Protein AF-A0A919PYF9-F1 (afdb_monomer)

Radius of gyration: 17.56 Å; Cα contacts (8 Å, |Δi|>4): 492; chains: 1; bounding box: 49×54×44 Å

Organism: NCBI:txid685454

Sequence (208 aa):
MGALATWPANAPPTVLNYIEQPGRGAIVIYQAQSSLIYCIVGPAVKEGPEPQEFITDDGSLGIALGVRDGSQWLPGPILLEIARSTDRNGGYIDAAGRVSERVARVVLDDGAGHQSTARLAGGTFVVFSDGRTNPGAGVLISYDSSGAEIDRRPANDQPEGHCYTDPAGKLVNPTSNYRFELAYRSNQGRCDPAEPWSRRNSTAPTPQ

Solvent-accessible surface area (backbone atoms only — not comparable to full-atom values): 11847 Å² total; per-residue (Å²): 134,80,79,74,88,72,70,56,93,89,55,68,66,42,83,48,41,72,52,73,44,94,98,53,36,37,40,41,31,31,38,41,92,65,30,35,39,39,39,40,39,24,67,26,36,78,76,80,97,65,95,86,59,56,64,36,91,83,71,45,79,17,60,51,78,46,80,40,78,57,61,56,58,26,62,39,61,49,38,86,75,48,58,46,59,54,36,85,76,31,22,39,42,39,38,32,32,41,29,21,72,66,50,64,45,42,33,39,34,21,72,76,84,44,74,23,72,37,53,73,34,48,29,26,38,39,36,61,47,86,44,65,16,48,59,91,42,29,28,37,38,32,18,30,83,89,65,47,80,75,50,73,42,54,50,86,53,77,74,79,74,68,42,20,20,41,98,88,69,47,76,44,72,96,63,101,46,74,63,50,59,48,28,34,61,72,47,75,68,70,49,47,73,35,29,58,50,44,62,49,86,62,77,70,82,75,86,127

Structure (mmCIF, N/CA/C/O backbone):
data_AF-A0A919PYF9-F1
#
_entry.id   AF-A0A919PYF9-F1
#
loop_
_atom_site.group_PDB
_atom_site.id
_atom_site.type_symbol
_atom_site.label_atom_id
_atom_site.label_alt_id
_atom_site.label_comp_id
_atom_site.label_asym_id
_atom_site.label_entity_id
_atom_site.label_seq_id
_atom_site.pdbx_PDB_ins_code
_atom_site.Cartn_x
_atom_site.Cartn_y
_atom_site.Cartn_z
_atom_site.occupancy
_atom_site.B_iso_or_equiv
_atom_site.auth_seq_id
_atom_site.auth_comp_id
_atom_site.auth_asym_id
_atom_site.auth_atom_id
_atom_site.pdbx_PDB_model_num
ATOM 1 N N . MET A 1 1 ? 33.083 0.219 18.326 1.00 36.38 1 MET A N 1
ATOM 2 C CA . MET A 1 1 ? 32.099 -0.797 17.902 1.00 36.38 1 MET A CA 1
ATOM 3 C C . MET A 1 1 ? 30.877 -0.628 18.785 1.00 36.38 1 MET A C 1
ATOM 5 O O . MET A 1 1 ? 30.939 -0.991 19.951 1.00 36.38 1 MET A O 1
ATOM 9 N N . GLY A 1 2 ? 29.840 0.055 18.293 1.00 36.00 2 GLY A N 1
ATOM 10 C CA . GLY A 1 2 ? 28.586 0.193 19.037 1.00 36.00 2 GLY A CA 1
ATOM 11 C C . GLY A 1 2 ? 27.892 -1.163 19.102 1.00 36.00 2 GLY A C 1
ATOM 12 O O . GLY A 1 2 ? 27.888 -1.882 18.105 1.00 36.00 2 GLY A O 1
ATOM 13 N N . ALA A 1 3 ? 27.375 -1.535 20.272 1.00 38.84 3 ALA A N 1
ATOM 14 C CA . ALA A 1 3 ? 26.594 -2.754 20.424 1.00 38.84 3 ALA A CA 1
ATOM 15 C C . ALA A 1 3 ? 25.441 -2.739 19.410 1.00 38.84 3 ALA A C 1
ATOM 17 O O . ALA A 1 3 ? 24.686 -1.767 19.349 1.00 38.84 3 ALA A O 1
ATOM 18 N N . LEU A 1 4 ? 25.329 -3.800 18.605 1.00 45.12 4 LEU A N 1
ATOM 19 C CA . LEU A 1 4 ? 24.141 -4.042 17.792 1.00 45.12 4 LEU A CA 1
ATOM 20 C C . LEU A 1 4 ? 22.939 -4.001 18.737 1.00 45.12 4 LEU A C 1
ATOM 22 O O . LEU A 1 4 ? 22.962 -4.658 19.780 1.00 45.12 4 LEU A O 1
ATOM 26 N N . ALA A 1 5 ? 21.927 -3.199 18.403 1.00 51.88 5 ALA A N 1
ATOM 27 C CA . ALA A 1 5 ? 20.689 -3.163 19.164 1.00 51.88 5 ALA A CA 1
ATOM 28 C C . ALA A 1 5 ? 20.157 -4.598 19.270 1.00 51.88 5 ALA A C 1
ATOM 30 O O . ALA A 1 5 ? 19.823 -5.228 18.266 1.00 51.88 5 ALA A O 1
ATOM 31 N N . THR A 1 6 ? 20.166 -5.147 20.481 1.00 59.72 6 THR A N 1
ATOM 32 C CA . THR A 1 6 ? 19.660 -6.489 20.744 1.00 59.72 6 THR A CA 1
ATOM 33 C C . THR A 1 6 ? 18.183 -6.363 21.066 1.00 59.72 6 THR A C 1
ATOM 35 O O . THR A 1 6 ? 17.786 -5.597 21.945 1.00 59.72 6 THR A O 1
ATOM 38 N N . TRP A 1 7 ? 17.353 -7.084 20.316 1.00 63.06 7 TRP A N 1
ATOM 39 C CA . TRP A 1 7 ? 15.937 -7.198 20.637 1.00 63.06 7 TRP A CA 1
ATOM 40 C C . TRP A 1 7 ? 15.778 -7.781 22.046 1.00 63.06 7 TRP A C 1
ATOM 42 O O . TRP A 1 7 ? 16.573 -8.646 22.433 1.00 63.06 7 TRP A O 1
ATOM 52 N N . PRO A 1 8 ? 14.759 -7.360 22.817 1.00 65.62 8 PRO A N 1
ATOM 53 C CA . PRO A 1 8 ? 14.444 -8.017 24.076 1.00 65.62 8 PRO A CA 1
ATOM 54 C C . PRO A 1 8 ? 14.255 -9.516 23.820 1.00 65.62 8 PRO A C 1
ATOM 56 O O . PRO A 1 8 ? 13.478 -9.899 22.944 1.00 65.62 8 PRO A O 1
ATOM 59 N N . ALA A 1 9 ? 14.955 -10.367 24.573 1.00 67.19 9 ALA A N 1
ATOM 60 C CA . ALA A 1 9 ? 14.953 -11.820 24.362 1.00 67.19 9 ALA A CA 1
ATOM 61 C C . ALA A 1 9 ? 13.544 -12.452 24.415 1.00 67.19 9 ALA A C 1
ATOM 63 O O . ALA A 1 9 ? 13.323 -13.541 23.897 1.00 67.19 9 ALA A O 1
ATOM 64 N N . ASN A 1 10 ? 12.586 -11.758 25.030 1.00 71.31 10 ASN A N 1
ATOM 65 C CA . ASN A 1 10 ? 11.193 -12.159 25.197 1.00 71.31 10 ASN A CA 1
ATOM 66 C C . ASN A 1 10 ? 10.214 -11.506 24.201 1.00 71.31 10 ASN A C 1
ATOM 68 O O . ASN A 1 10 ? 9.012 -11.735 24.313 1.00 71.31 10 ASN A O 1
ATOM 72 N N . ALA A 1 11 ? 10.686 -10.694 23.253 1.00 73.00 11 ALA A N 1
ATOM 73 C CA . ALA A 1 11 ? 9.835 -10.038 22.259 1.00 73.00 11 ALA A CA 1
ATOM 74 C C . ALA A 1 11 ? 10.529 -9.949 20.884 1.00 73.00 11 ALA A C 1
ATOM 76 O O . ALA A 1 11 ? 10.766 -8.840 20.393 1.00 73.00 11 ALA A O 1
ATOM 77 N N . PRO A 1 12 ? 10.885 -11.092 20.262 1.00 81.00 12 PRO A N 1
ATOM 78 C CA . PRO A 1 12 ? 11.470 -11.079 18.929 1.00 81.00 12 PRO A CA 1
ATOM 79 C C . PRO A 1 12 ? 10.462 -10.537 17.902 1.00 81.00 12 PRO A C 1
ATOM 81 O O . PRO A 1 12 ? 9.255 -10.763 18.045 1.00 81.00 12 PRO A O 1
ATOM 84 N N . PRO A 1 13 ? 10.936 -9.843 16.854 1.00 86.12 13 PRO A N 1
ATOM 85 C CA . PRO A 1 13 ? 10.071 -9.413 15.770 1.00 86.12 13 PRO A CA 1
ATOM 86 C C . PRO A 1 13 ? 9.449 -10.614 15.045 1.00 86.12 13 PRO A C 1
ATOM 88 O O . PRO A 1 13 ? 10.109 -11.631 14.828 1.00 86.12 13 PRO A O 1
ATOM 91 N N . THR A 1 14 ? 8.193 -10.485 14.624 1.00 90.19 14 THR A N 1
ATOM 92 C CA . THR A 1 14 ? 7.491 -11.489 13.814 1.00 90.19 14 THR A CA 1
ATOM 93 C C . THR A 1 14 ? 7.346 -11.007 12.376 1.00 90.19 14 THR A C 1
ATOM 95 O O . THR A 1 14 ? 7.109 -9.826 12.135 1.00 90.19 14 THR A O 1
ATOM 98 N N . VAL A 1 15 ? 7.485 -11.904 11.397 1.00 93.00 15 VAL A N 1
ATOM 99 C CA . VAL A 1 15 ? 7.207 -11.566 9.992 1.00 93.00 15 VAL A CA 1
ATOM 100 C C . VAL A 1 15 ? 5.698 -11.442 9.808 1.00 93.00 15 VAL A C 1
ATOM 102 O O . VAL A 1 15 ? 4.959 -12.391 10.063 1.00 93.00 15 VAL A O 1
ATOM 105 N N . LEU A 1 16 ? 5.248 -10.273 9.361 1.00 92.50 16 LEU A N 1
ATOM 106 C CA . LEU A 1 16 ? 3.841 -9.970 9.114 1.00 92.50 16 LEU A CA 1
ATOM 107 C C . LEU A 1 16 ? 3.474 -10.158 7.637 1.00 92.50 16 LEU A C 1
ATOM 109 O O . LEU A 1 16 ? 2.394 -10.656 7.320 1.00 92.50 16 LEU A O 1
ATOM 113 N N . ASN A 1 17 ? 4.379 -9.777 6.733 1.00 96.25 17 ASN A N 1
ATOM 114 C CA . ASN A 1 17 ? 4.221 -9.953 5.293 1.00 96.25 17 ASN A CA 1
ATOM 115 C C . ASN A 1 17 ? 5.588 -10.031 4.609 1.00 96.25 17 ASN A C 1
ATOM 117 O O . ASN A 1 17 ? 6.573 -9.488 5.110 1.00 96.25 17 ASN A O 1
ATOM 121 N N . TYR A 1 18 ? 5.639 -10.728 3.481 1.00 95.50 18 TYR A N 1
ATOM 122 C CA . TYR A 1 18 ? 6.863 -10.962 2.734 1.00 95.50 18 TYR A CA 1
ATOM 123 C C . TYR A 1 18 ? 6.558 -11.329 1.285 1.00 95.50 18 TYR A C 1
ATOM 125 O O . TYR A 1 18 ? 5.655 -12.130 1.024 1.00 95.50 18 TYR A O 1
ATOM 133 N N . ILE A 1 19 ? 7.343 -10.769 0.369 1.00 95.19 19 ILE A N 1
ATOM 134 C CA . ILE A 1 19 ? 7.474 -11.239 -1.009 1.00 95.19 19 ILE A CA 1
ATOM 135 C C . ILE A 1 19 ? 8.945 -11.242 -1.403 1.00 95.19 19 ILE A C 1
ATOM 137 O O . ILE A 1 19 ? 9.714 -10.383 -0.979 1.00 95.19 19 ILE A O 1
ATOM 141 N N . GLU A 1 20 ? 9.312 -12.178 -2.264 1.00 93.81 20 GLU A N 1
ATOM 142 C CA . GLU A 1 20 ? 10.596 -12.206 -2.948 1.00 93.81 20 GLU A CA 1
ATOM 143 C C . GLU A 1 20 ? 10.346 -12.390 -4.437 1.00 93.81 20 GLU A C 1
ATOM 145 O O . GLU A 1 20 ? 9.452 -13.135 -4.844 1.00 93.81 20 GLU A O 1
ATOM 150 N N . GLN A 1 21 ? 11.138 -11.696 -5.244 1.00 87.88 21 GLN A N 1
ATOM 151 C CA . GLN A 1 21 ? 11.126 -11.825 -6.685 1.00 87.88 21 GLN A CA 1
ATOM 152 C C . GLN A 1 21 ? 12.557 -12.098 -7.172 1.00 87.88 21 GLN A C 1
ATOM 154 O O . GLN A 1 21 ? 13.455 -11.275 -6.947 1.00 87.88 21 GLN A O 1
ATOM 159 N N . PRO A 1 22 ? 12.795 -13.240 -7.847 1.00 84.44 22 PRO A N 1
ATOM 160 C CA . PRO A 1 22 ? 14.117 -13.601 -8.345 1.00 84.44 22 PRO A CA 1
ATOM 161 C C . PRO A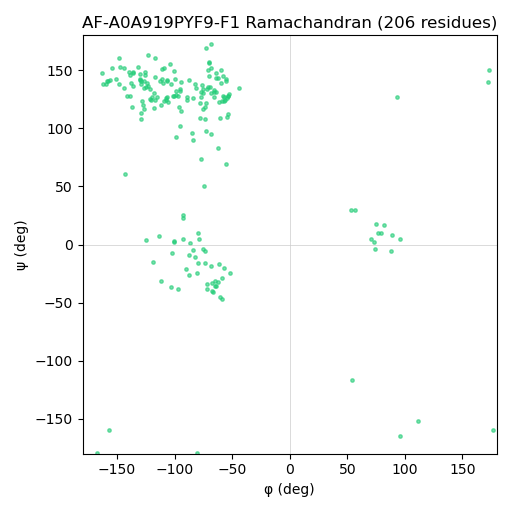 1 22 ? 14.745 -12.485 -9.187 1.00 84.44 22 PRO A C 1
ATOM 163 O O . PRO A 1 22 ? 14.114 -11.942 -10.092 1.00 84.44 22 PRO A O 1
ATOM 166 N N . GLY A 1 23 ? 15.987 -12.117 -8.866 1.00 80.00 23 GLY A N 1
ATOM 167 C CA . GLY A 1 23 ? 16.722 -11.045 -9.552 1.00 80.00 23 GLY A CA 1
ATOM 168 C C . GLY A 1 23 ? 16.266 -9.614 -9.228 1.00 80.00 23 GLY A C 1
ATOM 169 O O . GLY A 1 23 ? 16.894 -8.667 -9.693 1.00 80.00 23 GLY A O 1
ATOM 170 N N . ARG A 1 24 ? 15.211 -9.440 -8.421 1.00 80.50 24 ARG A N 1
ATOM 171 C CA . ARG A 1 24 ? 14.684 -8.138 -7.971 1.00 80.50 24 ARG A CA 1
ATOM 172 C C . ARG A 1 24 ? 14.885 -7.903 -6.479 1.00 80.50 24 ARG A C 1
ATOM 174 O O . ARG A 1 24 ? 15.119 -6.767 -6.082 1.00 80.50 24 ARG A O 1
ATOM 181 N N . GLY A 1 25 ? 14.872 -8.971 -5.686 1.00 87.62 25 GLY A N 1
ATOM 182 C CA . GLY A 1 25 ? 15.108 -8.933 -4.248 1.00 87.62 25 GLY A CA 1
ATOM 183 C C . GLY A 1 25 ? 13.852 -9.257 -3.445 1.00 87.62 25 GLY A C 1
ATOM 184 O O . GLY A 1 25 ? 12.999 -10.010 -3.909 1.00 87.62 25 GLY A O 1
ATOM 185 N N . ALA A 1 26 ? 13.744 -8.727 -2.230 1.00 92.06 26 ALA A N 1
ATOM 186 C CA . ALA A 1 26 ? 12.685 -9.069 -1.292 1.00 92.06 26 ALA A CA 1
ATOM 187 C C . ALA A 1 26 ? 12.157 -7.856 -0.526 1.00 92.06 26 ALA A C 1
ATOM 189 O O . ALA A 1 26 ? 12.900 -6.936 -0.189 1.00 92.06 26 ALA A O 1
ATOM 190 N N . ILE A 1 27 ? 10.871 -7.903 -0.191 1.00 93.50 27 ILE A N 1
ATOM 191 C CA . ILE A 1 27 ? 10.225 -6.982 0.739 1.00 93.50 27 ILE A CA 1
ATOM 192 C C . ILE A 1 27 ? 9.774 -7.792 1.945 1.00 93.50 27 ILE A C 1
ATOM 194 O O . ILE A 1 27 ? 9.051 -8.773 1.785 1.00 93.50 27 ILE A O 1
ATOM 198 N N . VAL A 1 28 ? 10.164 -7.376 3.146 1.00 95.00 28 VAL A N 1
ATOM 199 C CA . VAL A 1 28 ? 9.726 -7.977 4.409 1.00 95.00 28 VAL A CA 1
ATOM 200 C C . VAL A 1 28 ? 9.156 -6.888 5.307 1.00 95.00 28 VAL A C 1
ATOM 202 O O . VAL A 1 28 ? 9.760 -5.829 5.472 1.00 95.00 28 VAL A O 1
ATOM 205 N N . ILE A 1 29 ? 8.012 -7.166 5.925 1.00 93.44 29 ILE A N 1
ATOM 206 C CA . ILE A 1 29 ? 7.459 -6.354 7.006 1.00 93.44 29 ILE A CA 1
ATOM 207 C C . ILE A 1 29 ? 7.524 -7.174 8.285 1.00 93.44 29 ILE A C 1
ATOM 209 O O . ILE A 1 29 ? 6.901 -8.233 8.379 1.00 93.44 29 ILE A O 1
ATOM 213 N N . TYR A 1 30 ? 8.245 -6.664 9.277 1.00 92.25 30 TYR A N 1
ATOM 214 C CA . TYR A 1 30 ? 8.256 -7.210 10.623 1.00 92.25 30 TYR A CA 1
ATOM 215 C C . TYR A 1 30 ? 7.357 -6.401 11.547 1.00 92.25 30 TYR A C 1
ATOM 217 O O . TYR A 1 30 ? 7.244 -5.182 11.425 1.00 92.25 30 TYR A O 1
ATOM 225 N N . GLN A 1 31 ? 6.783 -7.076 12.531 1.00 89.25 31 GLN A N 1
ATOM 226 C CA . GLN A 1 31 ? 6.161 -6.455 13.682 1.00 89.25 31 GLN A CA 1
ATOM 227 C C . GLN A 1 31 ? 7.047 -6.649 14.913 1.00 89.25 31 GLN A C 1
ATOM 229 O O . GLN A 1 31 ? 7.380 -7.775 15.267 1.00 89.25 31 GLN A O 1
ATOM 234 N N . ALA A 1 32 ? 7.369 -5.557 15.603 1.00 86.81 32 ALA A N 1
ATOM 235 C CA . ALA A 1 32 ? 8.064 -5.568 16.884 1.00 86.81 32 ALA A CA 1
ATOM 236 C C . ALA A 1 32 ? 7.279 -4.711 17.881 1.00 86.81 32 ALA A C 1
ATOM 238 O O . ALA A 1 32 ? 7.261 -3.488 17.770 1.00 86.81 32 ALA A O 1
ATOM 239 N N . GLN A 1 33 ? 6.613 -5.341 18.853 1.00 84.06 33 GLN A N 1
ATOM 240 C CA . GLN A 1 33 ? 5.739 -4.651 19.814 1.00 84.06 33 GLN A CA 1
ATOM 241 C C . GLN A 1 33 ? 4.665 -3.790 19.104 1.00 84.06 33 GLN A C 1
ATOM 243 O O . GLN A 1 33 ? 3.809 -4.327 18.392 1.00 84.06 33 GLN A O 1
ATOM 248 N N . SER A 1 34 ? 4.702 -2.468 19.304 1.00 80.75 34 SER A N 1
ATOM 249 C CA . SER A 1 34 ? 3.830 -1.476 18.670 1.00 80.75 34 SER A CA 1
ATOM 250 C C . SER A 1 34 ? 4.414 -0.886 17.390 1.00 80.75 34 SER A C 1
ATOM 252 O O . SER A 1 34 ? 3.814 0.032 16.850 1.00 80.75 34 SER A O 1
ATOM 254 N N . SER A 1 35 ? 5.560 -1.365 16.911 1.00 84.81 35 SER A N 1
ATOM 255 C CA . SER A 1 35 ? 6.236 -0.839 15.728 1.00 84.81 35 SER A CA 1
ATOM 256 C C . SER A 1 35 ? 6.190 -1.824 14.567 1.00 84.81 35 SER A C 1
ATOM 258 O O . SER A 1 35 ? 6.169 -3.046 14.747 1.00 84.81 35 SER A O 1
ATOM 260 N N . LEU A 1 36 ? 6.207 -1.271 13.360 1.00 88.56 36 LEU A N 1
ATOM 261 C CA . LEU A 1 36 ? 6.415 -2.007 12.121 1.00 88.56 36 LEU A CA 1
ATOM 262 C C . LEU A 1 36 ? 7.776 -1.643 11.543 1.00 88.56 36 LEU A C 1
ATOM 264 O O . LEU A 1 36 ? 8.170 -0.476 11.559 1.00 88.56 36 LEU A O 1
ATOM 268 N N . ILE A 1 37 ? 8.479 -2.649 11.039 1.00 89.50 37 ILE A N 1
ATOM 269 C CA . ILE A 1 37 ? 9.785 -2.505 10.404 1.00 89.50 37 ILE A CA 1
ATOM 270 C C . ILE A 1 37 ? 9.632 -2.966 8.965 1.00 89.50 37 ILE A C 1
ATOM 272 O O . ILE A 1 37 ? 9.317 -4.126 8.713 1.00 89.50 37 ILE A O 1
ATOM 276 N N . TYR A 1 38 ? 9.853 -2.053 8.033 1.00 89.44 38 TYR A N 1
ATOM 277 C CA . TYR A 1 38 ? 9.810 -2.316 6.605 1.00 89.44 38 TYR A CA 1
ATOM 278 C C . TYR A 1 38 ? 11.234 -2.470 6.099 1.00 89.44 38 TYR A C 1
ATOM 280 O O . TYR A 1 38 ? 12.065 -1.594 6.340 1.00 89.44 38 TYR A O 1
ATOM 288 N N . CYS A 1 39 ? 11.494 -3.564 5.394 1.00 89.38 39 CYS A N 1
ATOM 289 C CA . CYS A 1 39 ? 12.774 -3.848 4.766 1.00 89.38 39 CYS A CA 1
ATOM 290 C C . CYS A 1 39 ? 12.538 -4.147 3.288 1.00 89.38 39 CYS A C 1
ATOM 292 O O . CYS A 1 39 ? 11.899 -5.147 2.968 1.00 89.38 39 CYS A O 1
ATOM 294 N N . ILE A 1 40 ? 13.075 -3.317 2.398 1.00 86.62 40 ILE A N 1
ATOM 295 C CA . ILE A 1 40 ? 13.189 -3.631 0.970 1.00 86.62 40 ILE A CA 1
ATOM 296 C C . ILE A 1 40 ? 14.659 -3.904 0.694 1.00 86.62 40 ILE A C 1
ATOM 298 O O . ILE A 1 40 ? 15.500 -3.059 0.982 1.00 86.62 40 ILE A O 1
ATOM 302 N N . VAL A 1 41 ? 14.961 -5.072 0.144 1.00 85.31 41 VAL A N 1
ATOM 303 C CA . VAL A 1 41 ? 16.295 -5.479 -0.295 1.00 85.31 41 VAL A CA 1
ATOM 304 C C . VAL A 1 41 ? 16.229 -5.719 -1.794 1.00 85.31 41 VAL A C 1
ATOM 306 O O . 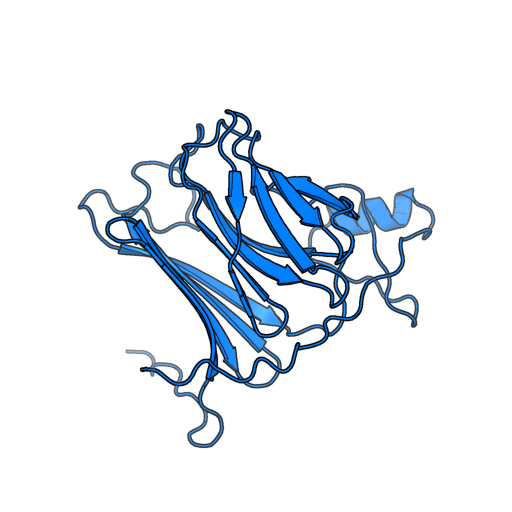VAL A 1 41 ? 15.352 -6.444 -2.246 1.00 85.31 41 VAL A O 1
ATOM 309 N N . GLY A 1 42 ? 17.147 -5.154 -2.570 1.00 79.50 42 GLY A N 1
ATOM 310 C CA . GLY A 1 42 ? 17.219 -5.388 -4.014 1.00 79.50 42 GLY A CA 1
ATOM 311 C C . GLY A 1 42 ? 18.528 -4.879 -4.616 1.00 79.50 42 GLY A C 1
ATOM 312 O O . GLY A 1 42 ? 19.354 -4.348 -3.880 1.00 79.50 42 GLY A O 1
ATOM 313 N N . PRO A 1 43 ? 18.748 -5.001 -5.933 1.00 71.31 43 PRO A N 1
ATOM 314 C CA . PRO A 1 43 ? 19.938 -4.441 -6.577 1.00 71.31 43 PRO A CA 1
ATOM 315 C C . PRO A 1 43 ? 19.974 -2.928 -6.363 1.00 71.31 43 PRO A C 1
ATOM 317 O O . PRO A 1 43 ? 18.921 -2.295 -6.433 1.00 71.31 43 PRO A O 1
ATOM 320 N N . ALA A 1 44 ? 21.135 -2.342 -6.073 1.00 64.12 44 ALA A N 1
ATOM 321 C CA . ALA A 1 44 ? 21.247 -0.902 -5.852 1.00 64.12 44 ALA A CA 1
ATOM 322 C C . ALA A 1 44 ? 20.802 -0.060 -7.061 1.00 64.12 44 ALA A C 1
ATOM 324 O O . ALA A 1 44 ? 20.887 -0.486 -8.216 1.00 64.12 44 ALA A O 1
ATOM 325 N N . VAL A 1 45 ? 20.293 1.142 -6.771 1.00 61.75 45 VAL A N 1
ATOM 326 C CA . VAL A 1 45 ? 19.947 2.141 -7.796 1.00 61.75 45 VAL A CA 1
ATOM 327 C C . VAL A 1 45 ? 21.252 2.696 -8.358 1.00 61.75 45 VAL A C 1
ATOM 329 O O . VAL A 1 45 ? 22.151 2.998 -7.580 1.00 61.75 45 VAL A O 1
ATOM 332 N N . LYS A 1 46 ? 21.379 2.802 -9.687 1.00 53.81 46 LYS A N 1
ATOM 333 C CA . LYS A 1 46 ? 22.667 3.127 -10.316 1.00 53.81 46 LYS A CA 1
ATOM 334 C C . LYS A 1 46 ? 23.069 4.608 -10.295 1.00 53.81 46 LYS A C 1
ATOM 336 O O . LYS A 1 46 ? 24.246 4.841 -10.487 1.00 53.81 46 LYS A O 1
ATOM 341 N N . GLU A 1 47 ? 22.198 5.593 -10.033 1.00 51.75 47 GLU A N 1
ATOM 342 C CA . GLU A 1 47 ? 22.600 7.020 -9.948 1.00 51.75 47 GLU A CA 1
ATOM 343 C C . GLU A 1 47 ? 21.599 7.895 -9.147 1.00 51.75 47 GLU A C 1
ATOM 345 O O . GLU A 1 47 ? 20.387 7.756 -9.320 1.00 51.75 47 GLU A O 1
ATOM 350 N N . GLY A 1 48 ? 22.093 8.851 -8.332 1.00 46.88 48 GLY A N 1
ATOM 351 C CA . GLY A 1 48 ? 21.299 9.919 -7.684 1.00 46.88 48 GLY A CA 1
ATOM 352 C C . GLY A 1 48 ? 22.073 10.781 -6.651 1.00 46.88 48 GLY A C 1
ATOM 353 O O . GLY A 1 48 ? 22.865 10.238 -5.888 1.00 46.88 48 GLY A O 1
ATOM 354 N N . PRO A 1 49 ? 21.891 12.119 -6.579 1.00 45.94 49 PRO A N 1
ATOM 355 C CA . PRO A 1 49 ? 22.535 12.959 -5.569 1.00 45.94 49 PRO A CA 1
ATOM 356 C C . PRO A 1 49 ? 21.556 13.235 -4.417 1.00 45.94 49 PRO A C 1
ATOM 358 O O . PRO A 1 49 ? 20.759 14.151 -4.552 1.00 45.94 49 PRO A O 1
ATOM 361 N N . GLU A 1 50 ? 21.554 12.424 -3.349 1.00 44.53 50 GLU A N 1
ATOM 362 C CA . GLU A 1 50 ? 21.099 12.732 -1.964 1.00 44.53 50 GLU A CA 1
ATOM 363 C C . GLU A 1 50 ? 21.128 11.438 -1.098 1.00 44.53 50 GLU A C 1
ATOM 365 O O . GLU A 1 50 ? 20.978 10.337 -1.627 1.00 44.53 50 GLU A O 1
ATOM 370 N N . PRO A 1 51 ? 21.345 11.515 0.230 1.00 39.78 51 PRO A N 1
ATOM 371 C CA . PRO A 1 51 ? 21.950 10.435 1.020 1.00 39.78 51 PRO A CA 1
ATOM 372 C C . PRO A 1 51 ? 20.964 9.446 1.681 1.00 39.78 51 PRO A C 1
ATOM 374 O O . PRO A 1 51 ? 21.322 8.814 2.675 1.00 39.78 51 PRO A O 1
ATOM 377 N N . GLN A 1 52 ? 19.729 9.301 1.183 1.00 42.03 52 GLN A N 1
ATOM 378 C CA . GLN A 1 52 ? 18.719 8.413 1.802 1.00 42.03 52 GLN A CA 1
ATOM 379 C C . GLN A 1 52 ? 18.505 7.068 1.094 1.00 42.03 52 GLN A C 1
ATOM 381 O O . GLN A 1 52 ? 17.843 6.192 1.648 1.00 42.03 52 GLN A O 1
ATOM 386 N N . GLU A 1 53 ? 19.110 6.860 -0.074 1.00 44.72 53 GLU A N 1
ATOM 387 C CA . GLU A 1 53 ? 19.131 5.568 -0.759 1.00 44.72 53 GLU A CA 1
ATOM 388 C C . GLU A 1 53 ? 20.588 5.138 -0.936 1.00 44.72 53 GLU A C 1
ATOM 390 O O . GLU A 1 53 ? 21.407 5.884 -1.469 1.00 44.72 53 GLU A O 1
ATOM 395 N N . PHE A 1 54 ? 20.944 3.949 -0.444 1.00 43.88 54 PHE A N 1
ATOM 396 C CA . PHE A 1 54 ? 22.291 3.410 -0.619 1.00 43.88 54 PHE A CA 1
ATOM 397 C C . PHE A 1 54 ? 22.501 3.065 -2.101 1.00 43.88 54 PHE A C 1
ATOM 399 O O . PHE A 1 54 ? 22.089 2.007 -2.578 1.00 43.88 54 PHE A O 1
ATOM 406 N N . ILE A 1 55 ? 23.095 4.010 -2.828 1.00 43.50 55 ILE A N 1
ATOM 407 C CA . ILE A 1 55 ? 23.619 3.851 -4.183 1.00 43.50 55 ILE A CA 1
ATOM 408 C C . ILE A 1 55 ? 24.944 3.109 -4.067 1.00 43.50 55 ILE A C 1
ATOM 410 O O . ILE A 1 55 ? 25.827 3.516 -3.310 1.00 43.50 55 ILE A O 1
ATOM 414 N N . THR A 1 56 ? 25.087 2.021 -4.812 1.00 40.12 56 THR A N 1
ATOM 415 C CA . THR A 1 56 ? 26.351 1.295 -4.909 1.00 40.12 56 THR A CA 1
ATOM 416 C C . THR A 1 56 ? 26.596 0.903 -6.358 1.00 40.12 56 THR A C 1
ATOM 418 O O . THR A 1 56 ? 25.827 0.142 -6.952 1.00 40.12 56 THR A O 1
ATOM 421 N N . ASP A 1 57 ? 27.688 1.409 -6.920 1.00 39.47 57 ASP A N 1
ATOM 422 C CA . ASP A 1 57 ? 28.037 1.256 -8.338 1.00 39.47 57 ASP A CA 1
ATOM 423 C C . ASP A 1 57 ? 28.559 -0.149 -8.700 1.00 39.47 57 ASP A C 1
ATOM 425 O O . ASP A 1 57 ? 28.798 -0.453 -9.869 1.00 39.47 57 ASP A O 1
ATOM 429 N N . ASP A 1 58 ? 28.722 -1.033 -7.713 1.00 46.16 58 ASP A N 1
ATOM 430 C CA . ASP A 1 58 ? 29.357 -2.350 -7.838 1.00 46.16 58 ASP A CA 1
ATOM 431 C C . ASP A 1 58 ? 28.371 -3.529 -7.951 1.00 46.16 58 ASP A C 1
ATOM 433 O O . ASP A 1 58 ? 28.791 -4.683 -8.039 1.00 46.16 58 ASP A O 1
ATOM 437 N N . GLY A 1 59 ? 27.061 -3.262 -7.976 1.00 46.16 59 GLY A N 1
ATOM 438 C CA . GLY A 1 59 ? 26.033 -4.307 -7.969 1.00 46.16 59 GLY A CA 1
ATOM 439 C C . GLY A 1 59 ? 25.717 -4.872 -6.581 1.00 46.16 59 GLY A C 1
ATOM 440 O O . GLY A 1 59 ? 25.102 -5.936 -6.493 1.00 46.16 59 GLY A O 1
ATOM 441 N N . SER A 1 60 ? 26.110 -4.189 -5.502 1.00 53.44 60 SER A N 1
ATOM 442 C CA . SER A 1 60 ? 25.717 -4.582 -4.149 1.00 53.44 60 SER A CA 1
ATOM 443 C C . SER A 1 60 ? 24.238 -4.292 -3.827 1.00 53.44 60 SER A C 1
ATOM 445 O O . SER A 1 60 ? 23.471 -3.726 -4.616 1.00 53.44 60 SER A O 1
ATOM 447 N N . LEU A 1 61 ? 23.794 -4.845 -2.693 1.00 56.22 61 LEU A N 1
ATOM 448 C CA . LEU A 1 61 ? 22.407 -4.833 -2.232 1.00 56.22 61 LEU A CA 1
ATOM 449 C C . LEU A 1 61 ? 22.030 -3.433 -1.727 1.00 56.22 61 LEU A C 1
ATOM 451 O O . LEU A 1 61 ? 22.567 -2.963 -0.728 1.00 56.22 61 LEU A O 1
ATOM 455 N N . GLY A 1 62 ? 21.049 -2.803 -2.368 1.00 62.25 62 GLY A N 1
ATOM 456 C CA . GLY A 1 62 ? 20.348 -1.646 -1.827 1.00 62.25 62 GLY A CA 1
ATOM 457 C C . GLY A 1 62 ? 19.341 -2.090 -0.768 1.00 62.25 62 GLY A C 1
ATOM 458 O O . GLY A 1 62 ? 18.556 -3.013 -1.003 1.00 62.25 62 GLY A O 1
ATOM 459 N N . ILE A 1 63 ? 19.359 -1.427 0.391 1.00 70.69 63 ILE A N 1
ATOM 460 C CA . ILE A 1 63 ? 18.407 -1.668 1.477 1.00 70.69 63 ILE A CA 1
ATOM 461 C C . ILE A 1 63 ? 17.659 -0.370 1.783 1.00 70.69 63 ILE A C 1
ATOM 463 O O . ILE A 1 63 ? 18.283 0.640 2.102 1.00 70.69 63 ILE A O 1
ATOM 467 N N . ALA A 1 64 ? 16.328 -0.413 1.737 1.00 70.50 64 ALA A N 1
ATOM 468 C CA . ALA A 1 64 ? 15.472 0.638 2.272 1.00 70.50 64 ALA A CA 1
ATOM 469 C C . ALA A 1 64 ? 14.841 0.149 3.585 1.00 70.50 64 ALA A C 1
ATOM 471 O O . ALA A 1 64 ? 14.196 -0.904 3.617 1.00 70.50 64 ALA A O 1
ATOM 472 N N . LEU A 1 65 ? 15.063 0.897 4.670 1.00 78.19 65 LEU A N 1
ATOM 473 C CA . LEU A 1 65 ? 14.596 0.566 6.017 1.00 78.19 65 LEU A CA 1
ATOM 474 C C . LEU A 1 65 ? 13.702 1.672 6.568 1.00 78.19 65 LEU A C 1
ATOM 476 O O . LEU A 1 65 ? 14.059 2.847 6.537 1.00 78.19 65 LEU A O 1
ATOM 480 N N . GLY A 1 66 ? 12.566 1.286 7.141 1.00 75.19 66 GLY A N 1
ATOM 481 C CA . GLY A 1 66 ? 11.678 2.207 7.840 1.00 75.19 66 GLY A CA 1
ATOM 482 C C . GLY A 1 66 ? 11.132 1.586 9.113 1.00 75.19 66 GLY A C 1
ATOM 483 O O . GLY A 1 66 ? 10.554 0.505 9.067 1.00 75.19 66 GLY A O 1
ATOM 484 N N . VAL A 1 67 ? 11.275 2.282 10.241 1.00 77.06 67 VAL A N 1
ATOM 485 C CA . VAL A 1 67 ? 10.525 1.975 11.465 1.00 77.06 67 VAL A CA 1
ATOM 486 C C . VAL A 1 67 ? 9.348 2.937 11.539 1.00 77.06 67 VAL A C 1
ATOM 488 O O . VAL A 1 67 ? 9.505 4.139 11.306 1.00 77.06 67 VAL A O 1
ATOM 491 N N . ARG A 1 68 ? 8.159 2.402 11.802 1.00 80.38 68 ARG A N 1
ATOM 492 C CA . ARG A 1 68 ? 6.920 3.170 11.919 1.00 80.38 68 ARG A CA 1
ATOM 493 C C . ARG A 1 68 ? 6.208 2.797 13.199 1.00 80.38 68 ARG A C 1
ATOM 495 O O . ARG A 1 68 ? 6.146 1.617 13.555 1.00 80.38 68 ARG A O 1
ATOM 502 N N . ASP A 1 69 ? 5.626 3.793 13.848 1.00 76.00 69 ASP A N 1
ATOM 503 C CA . ASP A 1 69 ? 4.660 3.538 14.902 1.00 76.00 69 ASP A CA 1
ATOM 504 C C . ASP A 1 69 ? 3.451 2.832 14.287 1.00 76.00 69 ASP A C 1
ATOM 506 O O . ASP A 1 69 ? 2.894 3.257 13.273 1.00 76.00 69 ASP A O 1
ATOM 510 N N . GLY A 1 70 ? 3.023 1.742 14.911 1.00 64.88 70 GLY A N 1
ATOM 511 C CA . GLY A 1 70 ? 1.841 0.967 14.551 1.00 64.88 70 GLY A CA 1
ATOM 512 C C . GLY A 1 70 ? 0.559 1.682 14.959 1.00 64.88 70 GLY A C 1
ATOM 513 O O . GLY A 1 70 ? -0.285 1.085 15.628 1.00 64.88 70 GLY A O 1
ATOM 514 N N . SER A 1 71 ? 0.438 2.965 14.589 1.00 78.62 71 SER A N 1
ATOM 515 C CA . SER A 1 71 ? -0.780 3.759 14.746 1.00 78.62 71 SER A CA 1
ATOM 516 C C . SER A 1 71 ? -1.977 2.921 14.320 1.00 78.62 71 SER A C 1
ATOM 518 O O . SER A 1 71 ? -1.954 2.283 13.271 1.00 78.62 71 SER A O 1
ATOM 520 N N . GLN A 1 72 ? -3.043 2.931 15.108 1.00 86.44 72 GLN A N 1
ATOM 521 C CA . GLN A 1 72 ? -4.238 2.166 14.761 1.00 86.44 72 GLN A CA 1
ATOM 522 C C . GLN A 1 72 ? -5.104 2.861 13.710 1.00 86.44 72 GLN A C 1
ATOM 524 O O . GLN A 1 72 ? -6.164 2.348 13.383 1.00 86.44 72 GLN A O 1
ATOM 529 N N . TRP A 1 73 ? -4.657 3.997 13.173 1.00 88.88 73 TRP A N 1
ATOM 530 C CA . TRP A 1 73 ? -5.406 4.791 12.209 1.00 88.88 73 TRP A CA 1
ATOM 531 C C . TRP A 1 73 ? -4.615 5.019 10.925 1.00 88.88 73 TRP A C 1
ATOM 533 O O . TRP A 1 73 ? -3.412 5.299 10.964 1.00 88.88 73 TRP A O 1
ATOM 543 N N . LEU A 1 74 ? -5.323 4.920 9.803 1.00 89.25 74 LEU A N 1
ATOM 544 C CA . LEU A 1 74 ? -4.833 5.117 8.447 1.00 89.25 74 LEU A CA 1
ATOM 545 C C . LEU A 1 74 ? -5.472 6.368 7.825 1.00 89.25 74 LEU A C 1
ATOM 547 O O . LEU A 1 74 ? -6.673 6.590 7.995 1.00 89.25 74 LEU A O 1
ATOM 551 N N . PRO A 1 75 ? -4.707 7.166 7.065 1.00 87.00 75 PRO A N 1
ATOM 552 C CA . PRO A 1 75 ? -5.233 8.253 6.248 1.00 87.00 75 PRO A CA 1
ATOM 553 C C . PRO A 1 75 ? -5.879 7.703 4.961 1.00 87.00 75 PRO A C 1
ATOM 555 O O . PRO A 1 75 ? -5.315 7.775 3.862 1.00 87.00 75 PRO A O 1
ATOM 558 N N . GLY A 1 76 ? -7.053 7.093 5.128 1.00 88.81 76 GLY A N 1
ATOM 559 C CA . GLY A 1 76 ? -7.826 6.429 4.076 1.00 88.81 76 GLY A CA 1
ATOM 560 C C . GLY A 1 76 ? -7.589 4.912 3.993 1.00 88.81 76 GLY A C 1
ATOM 561 O O . GLY A 1 76 ? -7.027 4.322 4.921 1.00 88.81 76 GLY A O 1
ATOM 562 N N . PRO A 1 77 ? -8.001 4.262 2.885 1.00 91.75 77 PRO A N 1
ATOM 563 C CA . PRO A 1 77 ? -7.968 2.801 2.747 1.00 91.75 77 PRO A CA 1
ATOM 564 C C . PRO A 1 77 ? -6.581 2.194 2.826 1.00 91.75 77 PRO A C 1
ATOM 566 O O . PRO A 1 77 ? -6.423 1.062 3.278 1.00 91.75 77 PRO A O 1
ATOM 569 N N . ILE A 1 78 ? -5.578 2.926 2.354 1.00 90.38 78 ILE A N 1
ATOM 570 C CA . ILE A 1 78 ? -4.196 2.474 2.319 1.00 90.38 78 ILE A CA 1
ATOM 571 C C . ILE A 1 78 ? -3.281 3.556 2.878 1.00 90.38 78 ILE A C 1
ATOM 573 O O . ILE A 1 78 ? -3.563 4.748 2.785 1.00 90.38 78 ILE A O 1
ATOM 577 N N . LEU A 1 79 ? -2.151 3.138 3.432 1.00 88.94 79 LEU A N 1
ATOM 578 C CA . LEU A 1 79 ? -1.051 4.013 3.804 1.00 88.94 79 LEU A CA 1
ATOM 579 C C . LEU A 1 79 ? 0.232 3.456 3.211 1.00 88.94 79 LEU A C 1
ATOM 581 O O . LEU A 1 79 ? 0.676 2.383 3.614 1.00 88.94 79 LEU A O 1
ATOM 585 N N . LEU A 1 80 ? 0.807 4.189 2.262 1.00 87.94 80 LEU A N 1
ATOM 586 C CA . LEU A 1 80 ? 2.124 3.913 1.709 1.00 87.94 80 LEU A CA 1
ATOM 587 C C . LEU A 1 80 ? 3.194 4.350 2.716 1.00 87.94 80 LEU A C 1
ATOM 589 O O . LEU A 1 80 ? 3.286 5.528 3.049 1.00 87.94 80 LEU A O 1
ATOM 593 N N . GLU A 1 81 ? 3.977 3.397 3.212 1.00 87.00 81 GLU A N 1
ATOM 594 C CA . GLU A 1 81 ? 4.951 3.630 4.289 1.00 87.00 81 GLU A CA 1
ATOM 595 C C . GLU A 1 81 ? 6.374 3.711 3.756 1.00 87.00 81 GLU A C 1
ATOM 597 O O . GLU A 1 81 ? 7.195 4.491 4.252 1.00 87.00 81 GLU A O 1
ATOM 602 N N . ILE A 1 82 ? 6.657 2.893 2.745 1.00 84.50 82 ILE A N 1
ATOM 603 C CA . ILE A 1 82 ? 7.915 2.880 2.024 1.00 84.50 82 ILE A CA 1
ATOM 604 C C . ILE A 1 82 ? 7.640 2.588 0.550 1.00 84.50 82 ILE A C 1
ATOM 606 O O . ILE A 1 82 ? 6.858 1.700 0.204 1.00 84.50 82 ILE A O 1
ATOM 610 N N . ALA A 1 83 ? 8.290 3.357 -0.309 1.00 84.38 83 ALA A N 1
ATOM 611 C CA . ALA A 1 83 ? 8.343 3.131 -1.739 1.00 84.38 83 ALA A CA 1
ATOM 612 C C . ALA A 1 83 ? 9.779 3.342 -2.196 1.00 84.38 83 ALA A C 1
ATOM 614 O O . ALA A 1 83 ? 10.495 4.173 -1.639 1.00 84.38 83 ALA A O 1
ATOM 615 N N . ARG A 1 84 ? 10.178 2.592 -3.212 1.00 80.19 84 ARG A N 1
ATOM 616 C CA . ARG A 1 84 ? 11.470 2.711 -3.868 1.00 80.19 84 ARG A CA 1
ATOM 617 C C . ARG A 1 84 ? 11.252 2.631 -5.370 1.00 80.19 84 ARG A C 1
ATOM 619 O O . ARG A 1 84 ? 10.510 1.763 -5.820 1.00 80.19 84 ARG A O 1
ATOM 626 N N . SER A 1 85 ? 11.915 3.494 -6.133 1.00 79.75 85 SER A N 1
ATOM 627 C CA . SER A 1 85 ? 12.038 3.344 -7.587 1.00 79.75 85 SER A CA 1
ATOM 628 C C . SER A 1 85 ? 13.457 2.902 -7.927 1.00 79.75 85 SER A C 1
ATOM 630 O O . SER A 1 85 ? 14.418 3.400 -7.347 1.00 79.75 85 SER A O 1
ATOM 632 N N . THR A 1 86 ? 13.626 2.000 -8.892 1.00 75.44 86 THR A N 1
ATOM 633 C CA . THR A 1 86 ? 14.965 1.611 -9.366 1.00 75.44 86 THR A CA 1
ATOM 634 C C . THR A 1 86 ? 15.647 2.683 -10.224 1.00 75.44 86 THR A C 1
ATOM 636 O O . THR A 1 86 ? 16.773 2.466 -10.660 1.00 75.44 86 THR A O 1
ATOM 639 N N . ASP A 1 87 ? 14.954 3.778 -10.556 1.00 69.25 87 ASP A N 1
ATOM 640 C CA . ASP A 1 87 ? 15.433 4.844 -11.446 1.00 69.25 87 ASP A CA 1
ATOM 641 C C . ASP A 1 87 ? 14.667 6.160 -11.187 1.00 69.25 87 ASP A C 1
ATOM 643 O O . ASP A 1 87 ? 13.448 6.148 -10.972 1.00 69.25 87 ASP A O 1
ATOM 647 N N . ARG A 1 88 ? 15.364 7.303 -11.232 1.00 67.31 88 ARG A N 1
ATOM 648 C CA . ARG A 1 88 ? 14.777 8.645 -11.065 1.00 67.31 88 ARG A CA 1
ATOM 649 C C . ARG A 1 88 ? 13.806 9.004 -12.190 1.00 67.31 88 ARG A C 1
ATOM 651 O O . ARG A 1 88 ? 12.802 9.669 -11.946 1.00 67.31 88 ARG A O 1
ATOM 658 N N . ASN A 1 89 ? 14.098 8.565 -13.411 1.00 68.06 89 ASN A N 1
ATOM 659 C CA . ASN A 1 89 ? 13.307 8.847 -14.608 1.00 68.06 89 ASN A CA 1
ATOM 660 C C . ASN A 1 89 ? 12.277 7.751 -14.884 1.00 68.06 89 ASN A C 1
ATOM 662 O O . ASN A 1 89 ? 11.866 7.558 -16.026 1.00 68.06 89 ASN A O 1
ATOM 666 N N . GLY A 1 90 ? 11.858 7.038 -13.844 1.00 71.00 90 GLY A N 1
ATOM 667 C CA . GLY A 1 90 ? 10.943 5.927 -13.986 1.00 71.00 90 GLY A CA 1
ATOM 668 C C . GLY A 1 90 ? 11.676 4.599 -14.129 1.00 71.00 90 GLY A C 1
ATOM 669 O O . GLY A 1 90 ? 12.567 4.402 -14.959 1.00 71.00 90 GLY A O 1
ATOM 670 N N . GLY A 1 91 ? 11.286 3.664 -13.280 1.00 81.81 91 GLY A N 1
ATOM 671 C CA . GLY A 1 91 ? 11.864 2.342 -13.180 1.00 81.81 91 GLY A CA 1
ATOM 672 C C . GLY A 1 91 ? 10.857 1.401 -12.559 1.00 81.81 91 GLY A C 1
ATOM 673 O O . GLY A 1 91 ? 9.652 1.657 -12.554 1.00 81.81 91 GLY A O 1
ATOM 674 N N . TYR A 1 92 ? 11.346 0.296 -12.029 1.00 86.50 92 TYR A N 1
ATOM 675 C CA . TYR A 1 92 ? 10.474 -0.548 -11.250 1.00 86.50 92 TYR A CA 1
ATOM 676 C C . TYR A 1 92 ? 10.237 0.075 -9.879 1.00 86.50 92 TYR A C 1
ATOM 678 O O . TYR A 1 92 ? 11.170 0.544 -9.231 1.00 86.50 92 T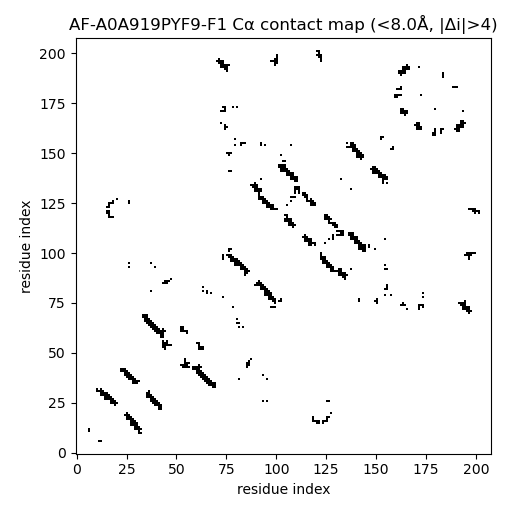YR A O 1
ATOM 686 N N . ILE A 1 93 ? 8.978 0.083 -9.470 1.00 86.31 93 ILE A N 1
ATOM 687 C CA . ILE A 1 93 ? 8.540 0.477 -8.142 1.00 86.31 93 ILE A CA 1
ATOM 688 C C . ILE A 1 93 ? 8.405 -0.763 -7.260 1.00 86.31 93 ILE A C 1
ATOM 690 O O . ILE A 1 93 ? 7.795 -1.761 -7.663 1.00 86.31 93 ILE A O 1
ATOM 694 N N . ASP A 1 94 ? 8.939 -0.643 -6.052 1.00 88.12 94 ASP A N 1
ATOM 695 C CA . ASP A 1 94 ? 8.771 -1.566 -4.940 1.00 88.12 94 ASP A CA 1
ATOM 696 C C . ASP A 1 94 ? 8.058 -0.783 -3.830 1.00 88.12 94 ASP A C 1
ATOM 698 O O . ASP A 1 94 ? 8.524 0.289 -3.437 1.00 88.12 94 ASP A O 1
ATOM 702 N N . ALA A 1 95 ? 6.923 -1.269 -3.334 1.00 90.06 95 ALA A N 1
ATOM 703 C CA . ALA A 1 95 ? 6.119 -0.523 -2.369 1.00 90.06 95 ALA A CA 1
ATOM 704 C C . ALA A 1 95 ? 5.563 -1.416 -1.265 1.00 90.06 95 ALA A C 1
ATOM 706 O O . ALA A 1 95 ? 5.199 -2.575 -1.484 1.00 90.06 95 ALA A O 1
ATOM 707 N N . ALA A 1 96 ? 5.470 -0.849 -0.066 1.00 92.88 96 ALA A N 1
ATOM 708 C CA . ALA A 1 96 ? 4.890 -1.515 1.083 1.00 92.88 96 ALA A CA 1
ATOM 709 C C . ALA A 1 96 ? 4.196 -0.538 2.026 1.00 92.88 96 ALA A C 1
ATOM 711 O O . ALA A 1 96 ? 4.546 0.642 2.136 1.00 92.88 96 ALA A O 1
ATOM 712 N N . GLY A 1 97 ? 3.211 -1.058 2.747 1.00 92.25 97 GLY A N 1
ATOM 713 C CA . GLY A 1 97 ? 2.451 -0.247 3.675 1.00 92.25 97 GLY A CA 1
ATOM 714 C C . GLY A 1 97 ? 1.311 -0.988 4.346 1.00 92.25 97 GLY A C 1
ATOM 715 O O . GLY A 1 97 ? 1.286 -2.218 4.415 1.00 92.25 97 GLY A O 1
ATOM 716 N N . ARG A 1 98 ? 0.356 -0.218 4.859 1.00 93.19 98 ARG A N 1
ATOM 717 C CA . ARG A 1 98 ? -0.804 -0.718 5.600 1.00 93.19 98 ARG A CA 1
ATOM 718 C C . ARG A 1 98 ? -2.080 -0.567 4.793 1.00 93.19 98 ARG A C 1
ATOM 720 O O . ARG A 1 98 ? -2.193 0.334 3.967 1.00 93.19 98 ARG A O 1
ATOM 727 N N . VAL A 1 99 ? -3.037 -1.448 5.057 1.00 94.00 99 VAL A N 1
ATOM 728 C CA . VAL A 1 99 ? -4.373 -1.406 4.458 1.00 94.00 99 VAL A CA 1
ATOM 729 C C . VAL A 1 99 ? -5.448 -1.512 5.530 1.00 94.00 99 VAL A C 1
ATOM 731 O O . VAL A 1 99 ? -5.274 -2.198 6.538 1.00 94.00 99 VAL A O 1
ATOM 734 N N . SER A 1 100 ? -6.564 -0.840 5.287 1.00 93.38 100 SER A N 1
ATOM 735 C CA . SER A 1 100 ? -7.809 -0.966 6.034 1.00 93.38 100 SER A CA 1
ATOM 736 C C . SER A 1 100 ? -8.468 -2.317 5.758 1.00 93.38 100 SER A C 1
ATOM 738 O O . SER A 1 100 ? -8.280 -2.928 4.702 1.00 93.38 100 SER A O 1
ATOM 740 N N . GLU A 1 101 ? -9.297 -2.782 6.689 1.00 92.19 101 GLU A N 1
ATOM 741 C CA . GLU A 1 101 ? -10.019 -4.050 6.576 1.00 92.19 101 GLU A CA 1
ATOM 742 C C . GLU A 1 101 ? -10.939 -4.127 5.357 1.00 92.19 101 GLU A C 1
ATOM 744 O O . GLU A 1 101 ? -11.136 -5.221 4.819 1.00 92.19 101 GLU A O 1
ATOM 749 N N . ARG A 1 102 ? -11.462 -2.986 4.890 1.00 93.94 102 ARG A N 1
ATOM 750 C CA . ARG A 1 102 ? -12.345 -2.935 3.716 1.00 93.94 102 ARG A CA 1
ATOM 751 C C . ARG A 1 102 ? -11.614 -3.147 2.389 1.00 93.94 102 ARG A C 1
ATOM 753 O O . ARG A 1 102 ? -12.264 -3.439 1.391 1.00 93.94 102 ARG A O 1
ATOM 7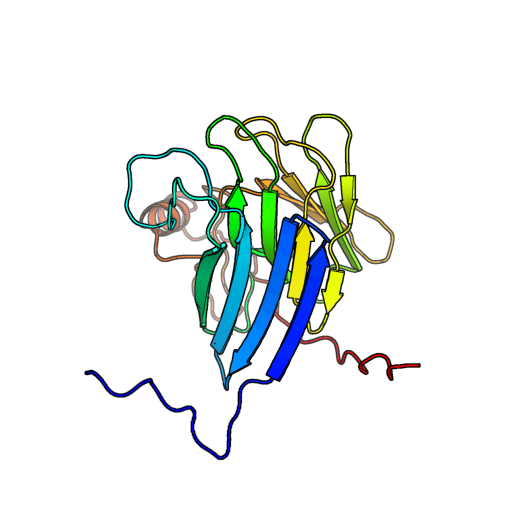60 N N . VAL A 1 103 ? -10.283 -3.039 2.365 1.00 96.38 103 VAL A N 1
ATOM 761 C CA . VAL A 1 103 ? -9.472 -3.264 1.161 1.00 96.38 103 VAL A CA 1
ATOM 762 C C . VAL A 1 103 ? -9.326 -4.761 0.914 1.00 96.38 103 VAL A C 1
ATOM 764 O O . VAL A 1 103 ? -8.612 -5.461 1.630 1.00 96.38 103 VAL A O 1
ATOM 767 N N . ALA A 1 104 ? -9.979 -5.290 -0.113 1.00 96.50 104 ALA A N 1
ATOM 768 C CA . ALA A 1 104 ? -9.841 -6.690 -0.507 1.00 96.50 104 ALA A CA 1
ATOM 769 C C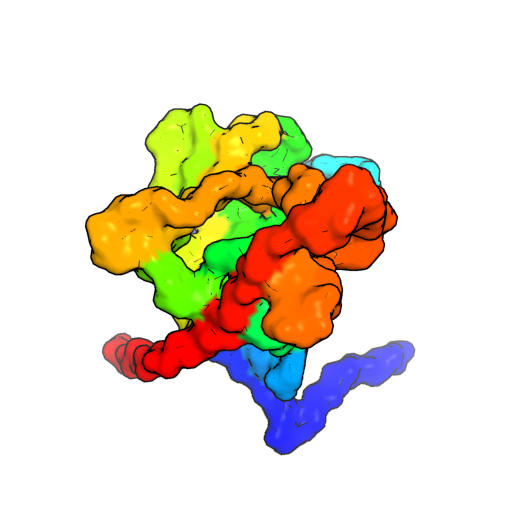 . ALA A 1 104 ? -8.671 -6.925 -1.471 1.00 96.50 104 ALA A C 1
ATOM 771 O O . ALA A 1 104 ? -8.128 -8.029 -1.501 1.00 96.50 104 ALA A O 1
ATOM 772 N N . ARG A 1 105 ? -8.271 -5.904 -2.238 1.00 97.81 105 ARG A N 1
ATOM 773 C CA . ARG A 1 105 ? -7.207 -5.998 -3.245 1.00 97.81 105 ARG A CA 1
ATOM 774 C C . ARG A 1 105 ? -6.505 -4.655 -3.415 1.00 97.81 105 ARG A C 1
ATOM 776 O O . ARG A 1 105 ? -7.155 -3.616 -3.397 1.00 97.81 105 ARG A O 1
ATOM 783 N N . VAL A 1 106 ? -5.190 -4.689 -3.619 1.00 97.94 106 VAL A N 1
ATOM 784 C CA . VAL A 1 106 ? -4.386 -3.525 -4.017 1.00 97.94 106 VAL A CA 1
ATOM 785 C C . VAL A 1 106 ? -3.658 -3.867 -5.311 1.00 97.94 106 VAL A C 1
ATOM 787 O O . VAL A 1 106 ? -3.131 -4.970 -5.450 1.00 97.94 106 VAL A O 1
ATOM 790 N N . VAL A 1 107 ? -3.651 -2.931 -6.252 1.00 97.62 107 VAL A N 1
ATOM 791 C CA . VAL A 1 107 ? -2.950 -3.026 -7.532 1.00 97.62 107 VAL A CA 1
ATOM 792 C C . VAL A 1 107 ? -2.024 -1.832 -7.680 1.00 97.62 107 VAL A C 1
ATOM 794 O O . VAL A 1 107 ? -2.422 -0.705 -7.402 1.00 97.62 107 VAL A O 1
ATOM 797 N N . LEU A 1 108 ? -0.808 -2.094 -8.135 1.00 95.56 108 LEU A N 1
ATOM 798 C CA . LEU A 1 108 ? 0.102 -1.093 -8.659 1.00 95.56 108 LEU A CA 1
ATOM 799 C C . LEU A 1 108 ? -0.055 -1.055 -10.180 1.00 95.56 108 LEU A C 1
ATOM 801 O O . LEU A 1 108 ? 0.231 -2.049 -10.843 1.00 95.56 108 LEU A O 1
ATOM 805 N N . ASP A 1 109 ? -0.531 0.065 -10.709 1.00 94.25 109 ASP A N 1
ATOM 806 C CA . ASP A 1 109 ? -0.582 0.346 -12.145 1.00 94.25 109 ASP A CA 1
ATOM 807 C C . ASP A 1 109 ? 0.638 1.195 -12.517 1.00 94.25 109 ASP A C 1
ATOM 809 O O . ASP A 1 109 ? 0.917 2.200 -11.855 1.00 94.25 109 ASP A O 1
ATOM 813 N N . ASP A 1 110 ? 1.390 0.771 -13.532 1.00 89.12 110 ASP A N 1
ATOM 814 C CA . ASP A 1 110 ? 2.631 1.430 -13.943 1.00 89.12 110 ASP A CA 1
ATOM 815 C C . ASP A 1 110 ? 2.421 2.633 -14.887 1.00 89.12 110 ASP A C 1
ATOM 817 O O . ASP A 1 110 ? 3.378 3.330 -15.246 1.00 89.12 110 ASP A O 1
ATOM 821 N N . GLY A 1 111 ? 1.173 2.886 -15.299 1.00 87.19 111 GLY A N 1
ATOM 822 C CA . GLY A 1 111 ? 0.811 3.919 -16.269 1.00 87.19 111 GLY A CA 1
ATOM 823 C C . GLY A 1 111 ? 1.187 3.579 -17.717 1.00 87.19 111 GLY A C 1
ATOM 824 O O . GLY A 1 111 ? 0.957 4.390 -18.615 1.00 87.19 111 GLY A O 1
ATOM 825 N N . ALA A 1 112 ? 1.752 2.394 -17.959 1.00 85.19 112 ALA A N 1
ATOM 826 C CA . ALA A 1 112 ? 2.096 1.841 -19.267 1.00 85.19 112 ALA A CA 1
ATOM 827 C C . ALA A 1 112 ? 1.247 0.602 -19.622 1.00 85.19 112 ALA A C 1
ATOM 829 O O . ALA A 1 112 ? 1.474 -0.029 -20.654 1.00 85.19 112 ALA A O 1
ATOM 830 N N . GLY A 1 113 ? 0.239 0.287 -18.801 1.00 83.69 113 GLY A N 1
ATOM 831 C CA . GLY A 1 113 ? -0.711 -0.799 -19.029 1.00 83.69 113 GLY A CA 1
ATOM 832 C C . GLY A 1 113 ? -0.358 -2.108 -18.322 1.00 83.69 113 GLY A C 1
ATOM 833 O O . GLY A 1 113 ? -1.084 -3.086 -18.507 1.00 83.69 113 GLY A O 1
ATOM 834 N N . HIS A 1 114 ? 0.700 -2.146 -17.502 1.00 90.00 114 HIS A N 1
ATOM 835 C CA . HIS A 1 114 ? 0.949 -3.280 -16.613 1.00 90.00 114 HIS A CA 1
ATOM 836 C C . HIS A 1 114 ? 0.361 -3.020 -15.230 1.00 90.00 114 HIS A C 1
ATOM 838 O O . HIS A 1 114 ? 0.448 -1.925 -14.672 1.00 90.00 114 HIS A O 1
ATOM 844 N N . GLN A 1 115 ? -0.221 -4.071 -14.660 1.00 94.69 115 GLN A N 1
ATOM 845 C CA . GLN A 1 115 ? -0.821 -4.042 -13.337 1.00 94.69 115 GLN A CA 1
ATOM 846 C C . GLN A 1 115 ? -0.282 -5.189 -12.493 1.00 94.69 115 GLN A C 1
ATOM 848 O O . GLN A 1 115 ? -0.439 -6.356 -12.848 1.00 94.69 115 GLN A O 1
ATOM 853 N N . SER A 1 116 ? 0.293 -4.848 -11.345 1.00 95.69 116 SER A N 1
ATOM 854 C CA . SER A 1 116 ? 0.848 -5.804 -10.391 1.00 95.69 116 SER A CA 1
ATOM 855 C C . SER A 1 116 ? -0.027 -5.865 -9.152 1.00 95.69 116 SER A C 1
ATOM 857 O O . SER A 1 116 ? -0.298 -4.852 -8.507 1.00 95.69 116 SER A O 1
ATOM 859 N N . THR A 1 117 ? -0.502 -7.058 -8.806 1.00 97.31 117 THR A N 1
ATOM 860 C CA . THR A 1 117 ? -1.349 -7.238 -7.620 1.00 97.31 117 THR A CA 1
ATOM 861 C C . THR A 1 117 ? -0.483 -7.385 -6.374 1.00 97.31 117 THR A C 1
ATOM 863 O O . THR A 1 117 ? 0.384 -8.253 -6.310 1.00 97.31 117 THR A O 1
ATOM 866 N N . ALA A 1 118 ? -0.739 -6.560 -5.361 1.00 97.50 118 ALA A N 1
ATOM 867 C CA . ALA A 1 118 ? -0.020 -6.623 -4.098 1.00 97.50 118 ALA A CA 1
ATOM 868 C C . ALA A 1 118 ? -0.395 -7.877 -3.298 1.00 97.50 118 ALA A C 1
ATOM 870 O O . ALA A 1 118 ? -1.563 -8.277 -3.235 1.00 97.50 118 ALA A O 1
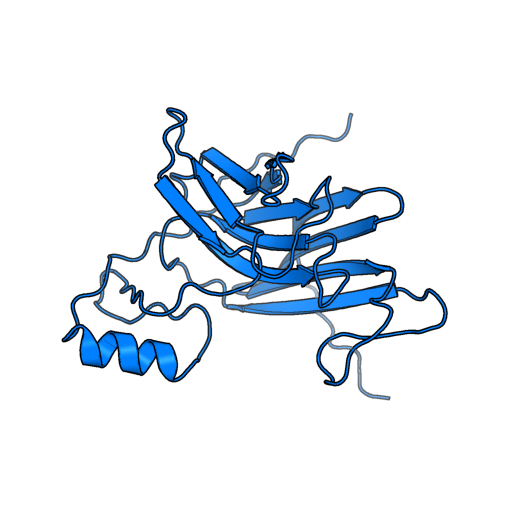ATOM 871 N N . ARG A 1 119 ? 0.578 -8.442 -2.580 1.00 97.44 119 ARG A N 1
ATOM 872 C CA . ARG A 1 119 ? 0.305 -9.454 -1.559 1.00 97.44 119 ARG A CA 1
ATOM 873 C C . ARG A 1 119 ? -0.209 -8.770 -0.296 1.00 97.44 119 ARG A C 1
ATOM 875 O O . ARG A 1 119 ? 0.504 -7.971 0.314 1.00 97.44 119 ARG A O 1
ATOM 882 N N . LEU A 1 120 ? -1.410 -9.145 0.139 1.00 96.56 120 LEU A N 1
ATOM 883 C CA . LEU A 1 120 ? -1.999 -8.686 1.396 1.00 96.56 120 LEU A CA 1
ATOM 884 C C . LEU A 1 120 ? -1.808 -9.728 2.506 1.00 96.56 120 LEU A C 1
ATOM 886 O O . LEU A 1 120 ? -2.161 -10.892 2.326 1.00 96.56 120 LEU A O 1
ATOM 890 N N . ALA A 1 121 ? -1.292 -9.315 3.663 1.00 94.81 121 ALA A N 1
ATOM 891 C CA . ALA A 1 121 ? -1.210 -10.156 4.862 1.00 94.81 121 ALA A CA 1
ATOM 892 C C . ALA A 1 121 ? -1.148 -9.296 6.131 1.00 94.81 121 ALA A C 1
ATOM 894 O O . ALA A 1 121 ? -0.529 -8.234 6.130 1.00 94.81 121 ALA A O 1
ATOM 895 N N . GLY A 1 122 ? -1.813 -9.722 7.211 1.00 90.75 122 GLY A N 1
ATOM 896 C CA . GLY A 1 122 ? -1.725 -9.047 8.513 1.00 90.75 122 GLY A CA 1
ATOM 897 C C . GLY A 1 122 ? -2.111 -7.559 8.524 1.00 90.75 122 GLY A C 1
ATOM 898 O O . GLY A 1 122 ? -1.558 -6.796 9.309 1.00 90.75 122 GLY A O 1
ATOM 899 N N . GLY A 1 123 ? -3.016 -7.121 7.638 1.00 93.12 123 GLY A N 1
ATOM 900 C CA . GLY A 1 123 ? -3.364 -5.698 7.478 1.00 93.12 123 GLY A CA 1
ATOM 901 C C . GLY A 1 123 ? -2.295 -4.870 6.748 1.00 93.12 123 GLY A C 1
ATOM 902 O O . GLY A 1 123 ? -2.277 -3.646 6.848 1.00 93.12 12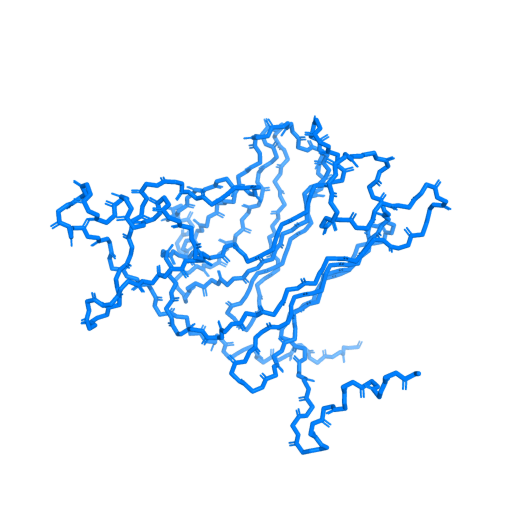3 GLY A O 1
ATOM 903 N N . THR A 1 124 ? -1.380 -5.514 6.028 1.00 95.25 124 THR A N 1
ATOM 904 C CA . THR A 1 124 ? -0.327 -4.857 5.242 1.00 95.25 124 THR A CA 1
ATOM 905 C C . THR A 1 124 ? -0.385 -5.268 3.782 1.00 95.25 124 THR A C 1
ATOM 907 O O . THR A 1 124 ? -0.978 -6.296 3.447 1.00 95.25 124 THR A O 1
ATOM 910 N N . PHE A 1 125 ? 0.269 -4.486 2.929 1.00 96.19 125 PHE A N 1
ATOM 911 C CA . PHE A 1 125 ? 0.515 -4.822 1.535 1.00 96.19 125 PHE A CA 1
ATOM 912 C C . PHE A 1 125 ? 2.004 -4.728 1.211 1.00 96.19 125 PHE A C 1
ATOM 914 O O . PHE A 1 125 ? 2.720 -3.901 1.776 1.00 96.19 125 PHE A O 1
ATOM 921 N N . VAL A 1 126 ? 2.443 -5.568 0.278 1.00 96.06 126 VAL A N 1
ATOM 922 C CA . VAL A 1 126 ? 3.758 -5.498 -0.366 1.00 96.06 126 VAL A CA 1
ATOM 923 C C . VAL A 1 126 ? 3.577 -5.766 -1.857 1.00 96.06 126 VAL A C 1
ATOM 925 O O . VAL A 1 126 ? 2.781 -6.631 -2.237 1.00 96.06 126 VAL A O 1
ATOM 928 N N . VAL A 1 127 ? 4.275 -5.021 -2.707 1.00 95.50 127 VAL A N 1
ATOM 929 C CA . VAL A 1 127 ? 4.173 -5.168 -4.162 1.00 95.50 127 VAL A CA 1
ATOM 930 C C . VAL A 1 127 ? 5.493 -4.837 -4.843 1.00 95.50 127 VAL A C 1
ATOM 932 O O . VAL A 1 127 ? 6.156 -3.859 -4.502 1.00 95.50 127 VAL A O 1
ATOM 935 N N . PHE A 1 128 ? 5.832 -5.662 -5.828 1.00 92.69 128 PHE A N 1
ATOM 936 C CA . PHE A 1 128 ? 6.785 -5.340 -6.876 1.00 92.69 128 PHE A CA 1
ATOM 937 C C . PHE A 1 128 ? 6.002 -5.018 -8.143 1.00 92.69 128 PHE A C 1
ATOM 939 O O . PHE A 1 128 ? 5.037 -5.706 -8.464 1.00 92.69 128 PHE A O 1
ATOM 946 N N . SER A 1 129 ? 6.419 -3.986 -8.864 1.00 90.75 129 SER A N 1
ATOM 947 C CA . SER A 1 129 ? 5.968 -3.784 -10.242 1.00 90.75 129 SER A CA 1
ATOM 948 C C . SER A 1 129 ? 6.580 -4.827 -11.182 1.00 90.75 129 SER A C 1
ATOM 950 O O . SER A 1 129 ? 7.791 -5.092 -11.152 1.00 90.75 129 SER A O 1
ATOM 952 N N . ASP A 1 130 ? 5.732 -5.361 -12.056 1.00 86.62 130 ASP A N 1
ATOM 953 C CA . ASP A 1 130 ? 6.094 -6.274 -13.144 1.00 86.62 130 ASP A CA 1
ATOM 954 C C . ASP A 1 130 ? 6.648 -5.515 -14.359 1.00 86.62 130 ASP A C 1
ATOM 956 O O . ASP A 1 130 ? 7.421 -6.064 -15.142 1.00 86.62 130 ASP A O 1
ATOM 960 N N . GLY A 1 131 ? 6.276 -4.238 -14.493 1.00 83.62 131 GLY A N 1
ATOM 961 C CA . GLY A 1 131 ? 6.689 -3.331 -15.560 1.00 83.62 131 GLY A CA 1
ATOM 962 C C . GLY A 1 131 ? 7.489 -2.134 -15.047 1.00 83.62 131 GLY A C 1
ATOM 963 O O . GLY A 1 131 ? 7.455 -1.785 -13.865 1.00 83.62 131 GLY A O 1
ATOM 964 N N . ARG A 1 132 ? 8.234 -1.492 -15.951 1.00 84.88 132 ARG A N 1
ATOM 965 C CA . ARG A 1 132 ? 8.869 -0.205 -15.651 1.00 84.88 132 ARG A CA 1
ATOM 966 C C . ARG A 1 132 ? 7.808 0.889 -15.668 1.00 84.88 132 ARG A C 1
ATOM 968 O O . ARG A 1 132 ? 7.091 1.049 -16.646 1.00 84.88 132 ARG A O 1
ATOM 975 N N . THR A 1 133 ? 7.800 1.686 -14.616 1.00 82.25 133 THR A N 1
ATOM 976 C CA . THR A 1 133 ? 6.922 2.840 -14.454 1.00 82.25 133 THR A CA 1
ATOM 977 C C . THR A 1 133 ? 7.571 4.066 -15.082 1.00 82.25 133 THR A C 1
ATOM 979 O O . THR A 1 133 ? 8.772 4.265 -14.918 1.00 82.25 133 THR A O 1
ATOM 982 N N . ASN A 1 134 ? 6.795 4.928 -15.737 1.00 79.94 134 ASN A N 1
ATOM 983 C CA . ASN A 1 134 ? 7.255 6.274 -16.095 1.00 79.94 134 ASN A CA 1
ATOM 984 C C . ASN A 1 134 ? 7.387 7.165 -14.836 1.00 79.94 134 ASN A C 1
ATOM 986 O O . ASN A 1 134 ? 6.725 6.900 -13.825 1.00 79.94 134 ASN A O 1
ATOM 990 N N . PRO A 1 135 ? 8.205 8.236 -14.861 1.00 73.31 135 PRO A N 1
ATOM 991 C CA . PRO A 1 135 ? 8.349 9.118 -13.707 1.00 73.31 135 PRO A CA 1
ATOM 992 C C . PRO A 1 135 ? 6.991 9.720 -13.320 1.00 73.31 135 PRO A C 1
ATOM 994 O O . PRO A 1 135 ? 6.326 10.337 -14.149 1.00 73.31 135 PRO A O 1
ATOM 997 N N . GLY A 1 136 ? 6.571 9.518 -12.066 1.00 74.38 136 GLY A N 1
ATOM 998 C CA . GLY A 1 136 ? 5.306 10.042 -11.531 1.00 74.38 136 GLY A CA 1
ATOM 999 C C . GLY A 1 136 ? 4.027 9.384 -12.064 1.00 74.38 136 GLY A C 1
ATOM 1000 O O . GLY A 1 136 ? 2.943 9.844 -11.724 1.00 74.38 136 GLY A O 1
ATOM 1001 N N . ALA A 1 137 ? 4.125 8.331 -12.883 1.00 83.56 137 ALA A N 1
ATOM 1002 C CA . ALA A 1 137 ? 2.953 7.679 -13.473 1.00 83.56 137 ALA A CA 1
ATOM 1003 C C . ALA A 1 137 ? 2.379 6.539 -12.616 1.00 83.56 137 ALA A C 1
ATOM 1005 O O . ALA A 1 137 ? 1.217 6.176 -12.780 1.00 83.56 137 ALA A O 1
ATOM 1006 N N . GLY A 1 138 ? 3.184 5.976 -11.712 1.00 88.50 138 GLY A N 1
ATOM 1007 C CA . GLY A 1 138 ? 2.788 4.823 -10.910 1.00 88.50 138 GLY A CA 1
ATOM 1008 C C . GLY A 1 138 ? 1.693 5.176 -9.916 1.00 88.50 138 GLY A C 1
ATOM 1009 O O . GLY A 1 138 ? 1.844 6.130 -9.148 1.00 88.50 138 GLY A O 1
ATOM 1010 N N . VAL A 1 139 ? 0.622 4.385 -9.885 1.00 92.50 139 VAL A N 1
ATOM 1011 C CA . VAL A 1 139 ? -0.487 4.575 -8.943 1.00 92.50 139 VAL A CA 1
ATOM 1012 C C . VAL A 1 139 ? -0.831 3.289 -8.206 1.00 92.50 139 VAL A C 1
ATOM 1014 O O . VAL A 1 139 ? -0.892 2.206 -8.783 1.00 92.50 139 VAL A O 1
ATOM 1017 N N . LEU A 1 140 ? -1.089 3.424 -6.909 1.00 94.12 140 LEU A N 1
ATOM 1018 C CA . LEU A 1 140 ? -1.710 2.392 -6.096 1.00 94.12 140 LEU A CA 1
ATOM 1019 C C . LEU A 1 140 ? -3.220 2.575 -6.149 1.00 94.12 140 LEU A C 1
ATOM 1021 O O . LEU A 1 140 ? -3.735 3.654 -5.859 1.00 94.12 140 LEU A O 1
ATOM 1025 N N . ILE A 1 141 ? -3.916 1.503 -6.502 1.00 96.06 141 ILE A N 1
ATOM 1026 C CA . ILE A 1 141 ? -5.370 1.443 -6.580 1.00 96.06 141 ILE A CA 1
ATOM 1027 C C . ILE A 1 141 ? -5.835 0.370 -5.606 1.00 96.06 141 ILE A C 1
ATOM 1029 O O . ILE A 1 141 ? -5.371 -0.772 -5.661 1.00 96.06 141 ILE A O 1
ATOM 1033 N N . SER A 1 142 ? -6.756 0.719 -4.716 1.00 96.19 142 SER A N 1
ATOM 1034 C CA . SER A 1 142 ? -7.343 -0.222 -3.768 1.00 96.19 142 SER A CA 1
ATOM 1035 C C . SER A 1 142 ? -8.807 -0.485 -4.090 1.00 96.19 142 SER A C 1
ATOM 1037 O O . SER A 1 142 ? -9.544 0.405 -4.516 1.00 96.19 142 SER A O 1
ATOM 1039 N N . TYR A 1 143 ? -9.212 -1.737 -3.899 1.00 98.12 143 TYR A N 1
ATOM 1040 C CA . TYR A 1 143 ? -10.542 -2.229 -4.223 1.00 98.12 143 TYR A CA 1
ATOM 1041 C C . TYR A 1 143 ? -11.177 -2.898 -3.010 1.00 98.12 143 TYR A C 1
ATOM 1043 O O . TYR A 1 143 ? -10.483 -3.562 -2.229 1.00 98.12 143 TYR A O 1
ATOM 1051 N N . ASP A 1 144 ? -12.492 -2.770 -2.880 1.00 97.00 144 ASP A N 1
ATOM 1052 C CA . ASP A 1 144 ? -13.271 -3.506 -1.888 1.00 97.00 144 ASP A CA 1
ATOM 1053 C C . ASP A 1 144 ? -13.584 -4.950 -2.326 1.00 97.00 144 ASP A C 1
ATOM 1055 O O . ASP A 1 144 ? -13.171 -5.415 -3.392 1.00 97.00 144 ASP A O 1
ATOM 1059 N N . SER A 1 145 ? -14.303 -5.691 -1.477 1.00 96.88 145 SER A N 1
ATOM 1060 C CA . SER A 1 145 ? -14.672 -7.091 -1.725 1.00 96.88 145 SER A CA 1
ATOM 1061 C C . SER A 1 145 ? -15.668 -7.289 -2.869 1.00 96.88 145 SER A C 1
ATOM 1063 O O . SER A 1 145 ? -15.762 -8.399 -3.389 1.00 96.88 145 SER A O 1
ATOM 1065 N N . SER A 1 146 ? -16.388 -6.241 -3.278 1.00 97.75 146 SER A N 1
ATOM 1066 C CA . SER A 1 146 ? -17.251 -6.263 -4.463 1.00 97.75 146 SER A CA 1
ATOM 1067 C C . SER A 1 146 ? -16.470 -6.026 -5.759 1.00 97.75 146 SER A C 1
ATOM 1069 O O . SER A 1 146 ? -16.996 -6.239 -6.850 1.00 97.75 146 SER A O 1
ATOM 1071 N N . GLY A 1 147 ? -15.201 -5.620 -5.643 1.00 97.06 147 GLY A N 1
ATOM 1072 C CA . GLY A 1 147 ? -14.345 -5.252 -6.761 1.00 97.06 147 GLY A CA 1
ATOM 1073 C C . GLY A 1 147 ? -14.442 -3.777 -7.148 1.00 97.06 147 GLY A C 1
ATOM 1074 O O . GLY A 1 147 ? -13.856 -3.402 -8.163 1.00 97.06 147 GLY A O 1
ATOM 1075 N N . ALA A 1 148 ? -15.132 -2.942 -6.367 1.00 98.00 148 ALA A N 1
ATOM 1076 C CA . ALA A 1 148 ? -15.207 -1.507 -6.615 1.00 98.00 148 ALA A CA 1
ATOM 1077 C C . ALA A 1 148 ? -13.905 -0.813 -6.195 1.00 98.00 148 ALA A C 1
ATOM 1079 O O . ALA A 1 148 ? -13.344 -1.122 -5.144 1.00 98.00 148 ALA A O 1
ATOM 1080 N N . GLU A 1 149 ? -13.421 0.121 -7.018 1.00 97.50 149 GLU A N 1
ATOM 1081 C CA . GLU A 1 149 ? -12.306 1.007 -6.663 1.00 97.50 149 GLU A CA 1
ATOM 1082 C C . GLU A 1 149 ? -12.748 1.929 -5.518 1.00 97.50 149 GLU A C 1
ATOM 1084 O O . GLU A 1 149 ? -13.785 2.586 -5.609 1.00 97.50 149 GLU A O 1
ATOM 1089 N N . ILE A 1 150 ? -11.970 1.961 -4.436 1.00 95.06 150 ILE A N 1
ATOM 1090 C CA . ILE A 1 150 ? -12.284 2.742 -3.229 1.00 95.06 150 ILE A CA 1
ATOM 1091 C C . ILE A 1 150 ? -11.239 3.802 -2.894 1.00 95.06 150 ILE A C 1
ATOM 1093 O O . ILE A 1 150 ? -11.518 4.674 -2.073 1.00 95.06 150 ILE A O 1
ATOM 1097 N N . ASP A 1 151 ? -10.054 3.721 -3.497 1.00 92.25 151 ASP A N 1
ATOM 1098 C CA . ASP A 1 151 ? -9.014 4.744 -3.419 1.00 92.25 151 ASP A CA 1
ATOM 1099 C C . ASP A 1 151 ? -7.976 4.540 -4.528 1.00 92.25 151 ASP A C 1
ATOM 1101 O O . ASP A 1 151 ? -7.689 3.407 -4.927 1.00 92.25 151 ASP A O 1
ATOM 1105 N N . ARG A 1 152 ? -7.414 5.657 -4.993 1.00 92.06 152 ARG A N 1
ATOM 1106 C CA . ARG A 1 152 ? -6.342 5.735 -5.983 1.00 92.06 152 ARG A CA 1
ATOM 1107 C C . ARG A 1 152 ? -5.387 6.848 -5.582 1.00 92.06 152 ARG A C 1
ATOM 1109 O O . ARG A 1 152 ? -5.817 7.983 -5.387 1.00 92.06 152 ARG A O 1
ATOM 1116 N N . ARG A 1 153 ? -4.092 6.548 -5.514 1.00 88.38 153 ARG A N 1
ATOM 1117 C CA . ARG A 1 153 ? -3.055 7.524 -5.148 1.00 88.38 153 ARG A CA 1
ATOM 1118 C C . ARG A 1 153 ? -1.721 7.238 -5.835 1.00 88.38 153 ARG A C 1
ATOM 1120 O O . ARG A 1 153 ? -1.505 6.102 -6.257 1.00 88.38 153 ARG A O 1
ATOM 1127 N N . PRO A 1 154 ? -0.815 8.223 -5.932 1.00 86.69 154 PRO A N 1
ATOM 1128 C CA . PRO A 1 154 ? 0.537 7.988 -6.428 1.00 86.69 154 PRO A CA 1
ATOM 1129 C C . PRO A 1 154 ? 1.256 6.885 -5.637 1.00 86.69 154 PRO A C 1
ATOM 1131 O O . PRO A 1 154 ? 1.096 6.761 -4.423 1.00 86.69 154 PRO A O 1
ATOM 1134 N N . ALA A 1 155 ? 2.047 6.069 -6.330 1.00 84.75 155 ALA A N 1
ATOM 1135 C CA . ALA A 1 155 ? 2.831 4.983 -5.737 1.00 84.75 155 ALA A CA 1
ATOM 1136 C C . ALA A 1 155 ? 4.213 5.436 -5.235 1.00 84.75 155 ALA A C 1
ATOM 1138 O O . ALA A 1 155 ? 4.920 4.668 -4.588 1.00 84.75 155 ALA A O 1
ATOM 1139 N N . ASN A 1 156 ? 4.608 6.667 -5.556 1.00 70.62 156 ASN A N 1
ATOM 1140 C CA . ASN A 1 156 ? 5.905 7.263 -5.243 1.00 70.62 156 ASN A CA 1
ATOM 1141 C C . ASN A 1 156 ? 5.788 8.593 -4.482 1.00 70.62 156 ASN A C 1
ATOM 1143 O O . ASN A 1 156 ? 6.805 9.237 -4.240 1.00 70.62 156 ASN A O 1
ATOM 1147 N N . ASP A 1 157 ? 4.572 9.009 -4.131 1.00 64.00 157 ASP A N 1
ATOM 1148 C CA . ASP A 1 157 ? 4.316 10.259 -3.425 1.00 64.00 157 ASP A CA 1
ATOM 1149 C C . ASP A 1 157 ? 3.158 10.086 -2.439 1.00 64.00 157 ASP A C 1
ATOM 1151 O O . ASP A 1 157 ? 2.274 9.245 -2.632 1.00 64.00 157 ASP A O 1
ATOM 1155 N N . GLN A 1 158 ? 3.157 10.874 -1.366 1.00 57.56 158 GLN A N 1
ATOM 1156 C CA . GLN A 1 158 ? 1.986 10.962 -0.502 1.00 57.56 158 GLN A CA 1
ATOM 1157 C C . GLN A 1 158 ? 0.993 11.946 -1.121 1.00 57.56 158 GLN A C 1
ATOM 1159 O O . GLN A 1 158 ? 1.406 13.004 -1.586 1.00 57.56 158 GLN A O 1
ATOM 1164 N N . PRO A 1 159 ? -0.318 11.641 -1.120 1.00 53.81 159 PRO A N 1
ATOM 1165 C CA . PRO A 1 159 ? -1.308 12.566 -1.649 1.00 53.81 159 PRO A CA 1
ATOM 1166 C C . PRO A 1 159 ? -1.262 13.879 -0.857 1.00 53.81 159 PRO A C 1
ATOM 1168 O O . PRO A 1 159 ? -1.651 13.939 0.312 1.00 53.81 159 PRO A O 1
ATOM 1171 N N . GLU A 1 160 ? -0.757 14.931 -1.498 1.00 59.03 160 GLU A N 1
ATOM 1172 C CA . GLU A 1 160 ? -0.766 16.279 -0.948 1.00 59.03 160 GLU A CA 1
ATOM 1173 C C . GLU A 1 160 ? -2.219 16.766 -0.790 1.00 59.03 160 GLU A C 1
ATOM 1175 O O . GLU A 1 160 ? -3.086 16.478 -1.612 1.00 59.03 160 GLU A O 1
ATOM 1180 N N . GLY A 1 161 ? -2.505 17.518 0.278 1.00 59.88 161 GLY A N 1
ATOM 1181 C CA . GLY A 1 161 ? -3.779 18.237 0.428 1.00 59.88 161 GLY A CA 1
ATOM 1182 C C . GLY A 1 161 ? -4.938 17.477 1.085 1.00 59.88 161 GLY A C 1
ATOM 1183 O O . GLY A 1 161 ? -5.954 18.102 1.384 1.00 59.88 161 GLY A O 1
ATOM 1184 N N . HIS A 1 162 ? -4.791 16.186 1.395 1.00 70.88 162 HIS A N 1
ATOM 1185 C CA . HIS A 1 162 ? -5.784 15.446 2.183 1.00 70.88 162 HIS A CA 1
ATOM 1186 C C . HIS A 1 162 ? -5.400 15.425 3.665 1.00 70.88 162 HIS A C 1
ATOM 1188 O O . HIS A 1 162 ? -4.262 15.123 4.018 1.00 70.88 162 HIS A O 1
ATOM 1194 N N . CYS A 1 163 ? -6.348 15.734 4.550 1.00 79.56 163 CYS A N 1
ATOM 1195 C CA . CYS A 1 163 ? -6.161 15.587 5.991 1.00 79.56 163 CYS A CA 1
ATOM 1196 C C . CYS A 1 163 ? -7.145 14.560 6.538 1.00 79.56 163 CYS A C 1
ATOM 1198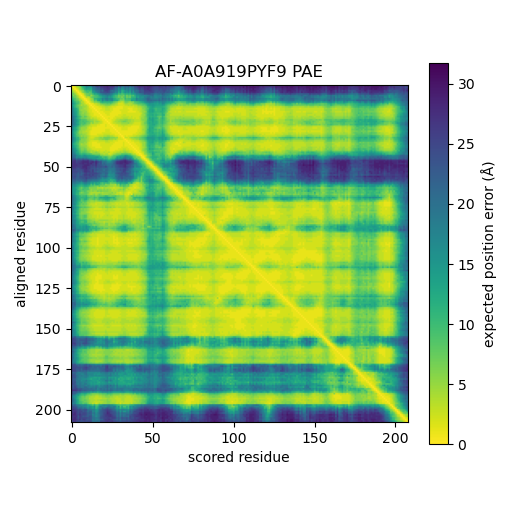 O O . CYS A 1 163 ? -8.281 14.481 6.077 1.00 79.56 163 CYS A O 1
ATOM 1200 N N 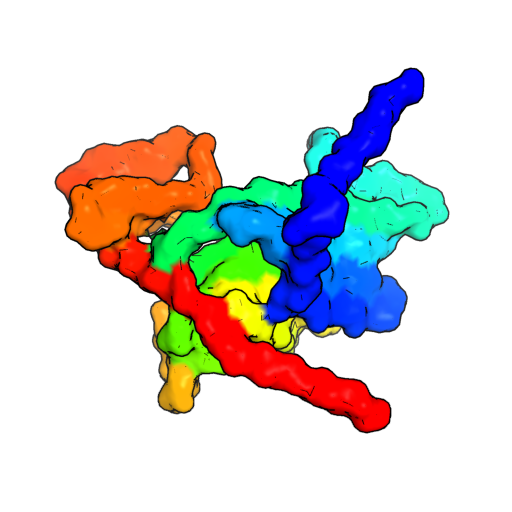. TYR A 1 164 ? -6.694 13.795 7.531 1.00 84.06 164 TYR A N 1
ATOM 1201 C CA . TYR A 1 164 ? -7.485 12.746 8.159 1.00 84.06 164 TYR A CA 1
ATOM 1202 C C . TYR A 1 164 ? -7.456 12.897 9.672 1.00 84.06 164 TYR A C 1
ATOM 1204 O O . TYR A 1 164 ? -6.417 13.241 10.243 1.00 84.06 164 TYR A O 1
ATOM 1212 N N . THR A 1 165 ? -8.578 12.617 10.324 1.00 87.00 165 THR A N 1
ATOM 1213 C CA . THR A 1 165 ? -8.689 12.658 11.787 1.00 87.00 165 THR A CA 1
ATOM 1214 C C . THR A 1 165 ? -9.229 11.353 12.337 1.00 87.00 165 THR A C 1
ATOM 1216 O O . THR A 1 165 ? -10.144 10.762 11.763 1.00 87.00 165 THR A O 1
ATOM 1219 N N . ASP A 1 166 ? -8.680 10.915 13.466 1.00 87.69 166 ASP A N 1
ATOM 1220 C CA . ASP A 1 166 ? -9.240 9.806 14.231 1.00 87.69 166 ASP A CA 1
ATOM 1221 C C . ASP A 1 166 ? -10.594 10.197 14.873 1.00 87.69 166 ASP A C 1
ATOM 1223 O O . ASP A 1 166 ? -10.992 11.367 14.832 1.00 87.69 166 ASP A O 1
ATOM 1227 N N . PRO A 1 167 ? -11.327 9.253 15.495 1.00 89.31 167 PRO A N 1
ATOM 1228 C CA . PRO A 1 167 ? -12.601 9.558 16.150 1.00 89.31 167 PRO A CA 1
ATOM 1229 C C . PRO A 1 167 ? -12.515 10.563 17.309 1.00 89.31 167 PRO A C 1
ATOM 1231 O O . PRO A 1 167 ? -13.541 11.107 17.710 1.00 89.31 167 PRO A O 1
ATOM 1234 N N . ALA A 1 168 ? -11.323 10.812 17.861 1.00 89.06 168 ALA A N 1
ATOM 1235 C CA . ALA A 1 168 ? -11.095 11.840 18.874 1.00 89.06 168 ALA A CA 1
ATOM 1236 C C . ALA A 1 168 ? -10.805 13.223 18.254 1.00 89.06 168 ALA A C 1
ATOM 1238 O O . ALA A 1 168 ? -10.572 14.187 18.984 1.00 89.06 168 ALA A O 1
ATOM 1239 N N . GLY A 1 169 ? -10.816 13.334 16.921 1.00 85.06 169 GLY A N 1
ATOM 1240 C CA . GLY A 1 169 ? -10.507 14.556 16.182 1.00 85.06 169 GLY A CA 1
ATOM 1241 C C . GLY A 1 169 ? -9.009 14.836 16.061 1.00 85.06 169 GLY A C 1
ATOM 1242 O O . GLY A 1 169 ? -8.622 15.926 15.638 1.00 85.06 169 GLY A O 1
ATOM 1243 N N . LYS A 1 170 ? -8.140 13.886 16.430 1.00 85.31 170 LYS A N 1
ATOM 1244 C CA . LYS A 1 170 ? -6.690 14.052 16.315 1.00 85.31 170 LYS A CA 1
ATOM 1245 C C . LYS A 1 170 ? -6.248 13.758 14.886 1.00 85.31 170 LYS A C 1
ATOM 1247 O O . LYS A 1 170 ? -6.629 12.746 14.304 1.00 85.31 170 LYS A O 1
ATOM 1252 N N . LEU A 1 171 ? -5.387 14.618 14.343 1.00 81.69 171 LEU A N 1
ATOM 1253 C CA . LEU A 1 171 ? -4.779 14.417 13.029 1.00 81.69 171 LEU A CA 1
ATOM 1254 C C . LEU A 1 171 ? -4.003 13.096 12.959 1.00 81.69 171 LEU A C 1
ATOM 1256 O O . LEU A 1 171 ? -3.110 12.833 13.769 1.00 81.69 171 LEU A O 1
ATOM 1260 N N . VAL A 1 172 ? -4.314 12.306 11.937 1.00 81.31 172 VAL A N 1
ATOM 1261 C CA . VAL A 1 172 ? -3.588 11.093 11.566 1.00 81.31 172 VAL A CA 1
ATOM 1262 C C . VAL A 1 172 ? -2.591 11.488 10.491 1.00 81.31 172 VAL A C 1
ATOM 1264 O O . VAL A 1 172 ? -2.952 11.724 9.341 1.00 81.31 172 VAL A O 1
ATOM 1267 N N . ASN A 1 173 ? -1.332 11.638 10.895 1.00 68.88 173 ASN A N 1
ATOM 1268 C CA . ASN A 1 173 ? -0.282 12.135 10.020 1.00 68.88 173 ASN A CA 1
ATOM 1269 C C . ASN A 1 173 ? 0.496 10.962 9.397 1.00 68.88 173 ASN A C 1
ATOM 1271 O O . ASN A 1 173 ? 1.099 10.201 10.157 1.00 68.88 173 ASN A O 1
ATOM 1275 N N . PRO A 1 174 ? 0.514 10.790 8.063 1.00 56.72 174 PRO A N 1
ATOM 1276 C CA . PRO A 1 174 ? 1.324 9.748 7.435 1.00 56.72 174 PRO A CA 1
ATOM 1277 C C . PRO A 1 174 ? 2.830 9.999 7.577 1.00 56.72 174 PRO A C 1
ATOM 1279 O O . PRO A 1 174 ? 3.579 9.049 7.758 1.00 56.72 174 PRO A O 1
ATOM 1282 N N . THR A 1 175 ? 3.285 11.254 7.591 1.00 51.59 175 THR A N 1
ATOM 1283 C CA . THR A 1 175 ? 4.659 11.639 7.955 1.00 51.59 175 THR A CA 1
ATOM 1284 C C . THR A 1 175 ? 4.672 13.126 8.278 1.00 51.59 175 THR A C 1
ATOM 1286 O O . THR A 1 175 ? 4.042 13.896 7.565 1.00 51.59 175 THR A O 1
ATOM 1289 N N . SER A 1 176 ? 5.378 13.532 9.335 1.00 46.91 176 SER A N 1
ATOM 1290 C CA . SER A 1 176 ? 5.495 14.900 9.869 1.00 46.91 176 SER A CA 1
ATOM 1291 C C . SER A 1 176 ? 5.973 15.949 8.848 1.00 46.91 176 SER A C 1
ATOM 1293 O O . SER A 1 176 ? 7.084 16.466 8.941 1.00 46.91 176 SER A O 1
ATOM 1295 N N . ASN A 1 177 ? 5.140 16.273 7.866 1.00 54.28 177 ASN A N 1
ATOM 1296 C CA . ASN A 1 177 ? 5.402 17.266 6.845 1.00 54.28 177 ASN A CA 1
ATOM 1297 C C . ASN A 1 177 ? 4.523 18.489 7.127 1.00 54.28 177 ASN A C 1
ATOM 1299 O O . ASN A 1 177 ? 3.302 18.386 7.256 1.00 54.28 177 ASN A O 1
ATOM 1303 N N . TYR A 1 178 ? 5.160 19.656 7.209 1.00 55.78 178 TYR A N 1
ATOM 1304 C CA . TYR A 1 178 ? 4.521 20.958 7.411 1.00 55.78 178 TYR A CA 1
ATOM 1305 C C . TYR A 1 178 ? 3.384 21.228 6.404 1.00 55.78 178 TYR A C 1
ATOM 1307 O O . TYR A 1 178 ? 2.451 21.976 6.698 1.00 55.78 178 TYR A O 1
ATOM 1315 N N . ARG A 1 179 ? 3.422 20.588 5.225 1.00 57.78 179 ARG A N 1
ATOM 1316 C CA . ARG A 1 179 ? 2.369 20.671 4.203 1.00 57.78 179 ARG A CA 1
ATOM 1317 C C . ARG A 1 179 ? 1.030 20.071 4.650 1.00 57.78 179 ARG A C 1
ATOM 1319 O O . ARG A 1 179 ? -0.009 20.611 4.281 1.00 57.78 179 ARG A O 1
ATOM 1326 N N . PHE A 1 180 ? 1.022 19.040 5.500 1.00 61.47 180 PHE A N 1
ATOM 1327 C CA . PHE A 1 180 ? -0.223 18.489 6.061 1.00 61.47 180 PHE A CA 1
ATOM 1328 C C . PHE A 1 180 ? -0.856 19.426 7.089 1.00 61.47 180 PHE A C 1
ATOM 1330 O O . PHE A 1 180 ? -2.075 19.591 7.110 1.00 61.47 180 PHE A O 1
ATOM 1337 N N . GLU A 1 181 ? -0.046 20.097 7.910 1.00 62.91 181 GLU A N 1
ATOM 1338 C CA . GLU A 1 181 ? -0.565 21.120 8.823 1.00 62.91 181 GLU A CA 1
ATOM 1339 C C . GLU A 1 181 ? -1.169 22.304 8.059 1.00 62.91 181 GLU A C 1
ATOM 1341 O O . GLU A 1 181 ? -2.185 22.861 8.476 1.00 62.91 181 GLU A O 1
ATOM 1346 N N . LEU A 1 182 ? -0.583 22.669 6.915 1.00 64.06 182 LEU A N 1
ATOM 1347 C CA . LEU A 1 182 ? -1.146 23.682 6.022 1.00 64.06 182 LEU A CA 1
ATOM 1348 C C . LEU A 1 182 ? -2.469 23.221 5.392 1.00 64.06 182 LEU A C 1
ATOM 1350 O O . LEU A 1 182 ? -3.412 24.012 5.354 1.00 64.06 182 LEU A O 1
ATOM 1354 N N . ALA A 1 183 ? -2.585 21.959 4.967 1.00 63.22 183 ALA A N 1
ATOM 1355 C CA . ALA A 1 183 ? -3.847 21.384 4.488 1.00 63.22 183 ALA A CA 1
ATOM 1356 C C . ALA A 1 183 ? -4.938 21.413 5.577 1.00 63.22 183 ALA A C 1
ATOM 1358 O O . ALA A 1 183 ? -6.048 21.878 5.340 1.00 63.22 183 ALA A O 1
ATOM 1359 N N . TYR A 1 184 ? -4.605 21.026 6.812 1.00 62.66 184 TYR A N 1
ATOM 1360 C CA . TYR A 1 184 ? -5.526 21.097 7.952 1.00 62.66 184 TYR A CA 1
ATOM 1361 C C . TYR A 1 184 ? -6.035 22.523 8.216 1.00 62.66 184 TYR A C 1
ATOM 1363 O O . TYR A 1 184 ? -7.237 22.751 8.381 1.00 62.66 184 TYR A O 1
ATOM 1371 N N . ARG A 1 185 ? -5.118 23.502 8.228 1.00 66.44 185 ARG A N 1
ATOM 1372 C CA . ARG A 1 185 ? -5.448 24.918 8.451 1.00 66.44 185 ARG A CA 1
ATOM 1373 C C . ARG A 1 185 ? -6.265 25.508 7.301 1.00 66.44 185 ARG A C 1
ATOM 1375 O O . ARG A 1 185 ? -7.193 26.271 7.555 1.00 66.44 185 ARG A O 1
ATOM 1382 N N . SER A 1 186 ? -5.938 25.160 6.057 1.00 65.00 186 SER A N 1
ATOM 1383 C CA . SER A 1 186 ? -6.644 25.652 4.864 1.00 65.00 186 SER A CA 1
ATOM 1384 C C . SER A 1 186 ? -8.036 25.038 4.704 1.00 65.00 186 SER A C 1
ATOM 1386 O O . SER A 1 186 ? -8.965 25.758 4.347 1.00 65.00 186 SER A O 1
ATOM 1388 N N . ASN A 1 187 ? -8.225 23.773 5.091 1.00 62.75 187 ASN A N 1
ATOM 1389 C CA . ASN A 1 187 ? -9.533 23.110 5.106 1.00 62.75 187 ASN A CA 1
ATOM 1390 C C . ASN A 1 187 ? -10.398 23.479 6.326 1.00 62.75 187 ASN A C 1
ATOM 1392 O O . ASN A 1 187 ? -11.430 22.850 6.561 1.00 62.75 187 ASN A O 1
ATOM 1396 N N . GLN A 1 188 ? -10.002 24.482 7.122 1.00 63.84 188 GLN A N 1
ATOM 1397 C CA . GLN A 1 188 ? -10.724 24.920 8.327 1.00 63.84 188 GLN A CA 1
ATOM 1398 C C . GLN A 1 188 ? -11.020 23.766 9.312 1.00 63.84 188 GLN A C 1
ATOM 1400 O O . GLN A 1 188 ? -12.036 23.787 10.006 1.00 63.84 188 GLN A O 1
ATOM 1405 N N . GLY A 1 189 ? -10.169 22.733 9.355 1.00 63.91 189 GLY A N 1
ATOM 1406 C CA . GLY A 1 189 ? -10.379 21.541 10.186 1.00 63.91 189 GLY A CA 1
ATOM 1407 C C . GLY A 1 189 ? -11.405 20.525 9.658 1.00 63.91 189 GLY A C 1
ATOM 1408 O O . GLY A 1 189 ? -11.753 19.599 10.386 1.00 63.91 189 GLY A O 1
ATOM 1409 N N . ARG A 1 190 ? -11.896 20.653 8.416 1.00 73.81 190 ARG A N 1
ATOM 1410 C CA . ARG A 1 190 ? -12.729 19.625 7.765 1.00 73.81 190 ARG A CA 1
ATOM 1411 C C . ARG A 1 190 ? -11.839 18.554 7.137 1.00 73.81 190 ARG A C 1
ATOM 1413 O O . ARG A 1 190 ? -11.420 18.690 5.991 1.00 73.81 190 ARG A O 1
ATOM 1420 N N . CYS A 1 191 ? -11.536 17.526 7.917 1.00 82.44 191 CYS A N 1
ATOM 1421 C CA . CYS A 1 191 ? -10.771 16.362 7.483 1.00 82.44 191 CYS A CA 1
ATOM 1422 C C . CYS A 1 191 ? -11.662 15.151 7.261 1.00 82.44 191 CYS A C 1
ATOM 1424 O O . CYS A 1 191 ? -12.724 15.029 7.874 1.00 82.44 191 CYS A O 1
ATOM 1426 N N . ASP A 1 192 ? -11.190 14.242 6.415 1.00 86.38 192 ASP A N 1
ATOM 1427 C CA . ASP A 1 192 ? -11.837 12.957 6.213 1.00 86.38 192 ASP A CA 1
ATOM 1428 C C . ASP A 1 192 ? -11.638 12.060 7.450 1.00 86.38 192 ASP A C 1
ATOM 1430 O O . ASP A 1 192 ? -10.636 12.175 8.170 1.00 86.38 192 ASP A O 1
ATOM 1434 N N . PRO A 1 193 ? -12.583 11.155 7.748 1.00 89.62 193 PRO A N 1
ATOM 1435 C CA . PRO A 1 193 ? -12.401 10.202 8.831 1.00 89.62 193 PRO A CA 1
ATOM 1436 C C . PRO A 1 193 ? -11.252 9.245 8.500 1.00 89.62 193 PRO A C 1
ATOM 1438 O O . PRO A 1 193 ? -11.197 8.658 7.419 1.00 89.62 193 PRO A O 1
ATOM 1441 N N . ALA A 1 194 ? -10.335 9.071 9.448 1.00 90.38 194 ALA A N 1
ATOM 1442 C CA . ALA A 1 194 ? -9.306 8.049 9.356 1.00 90.38 194 ALA A CA 1
ATOM 1443 C C . ALA A 1 194 ? -9.914 6.645 9.480 1.00 90.38 194 ALA A C 1
ATOM 1445 O O . ALA A 1 194 ? -10.929 6.437 10.149 1.00 90.38 194 ALA A O 1
ATOM 1446 N N . GLU A 1 195 ? -9.259 5.662 8.872 1.00 90.81 195 GLU A N 1
ATOM 1447 C CA . GLU A 1 195 ? -9.716 4.276 8.890 1.00 90.81 195 GLU A CA 1
ATOM 1448 C C . GLU A 1 195 ? -8.964 3.453 9.933 1.00 90.81 195 GLU A C 1
ATOM 1450 O O . GLU A 1 195 ? -7.759 3.647 10.109 1.00 90.81 195 GLU A O 1
ATOM 1455 N N . PRO A 1 196 ? -9.633 2.525 10.635 1.00 90.69 196 PRO A N 1
ATOM 1456 C CA . PRO A 1 196 ? -8.947 1.651 11.566 1.00 90.69 196 PRO A CA 1
ATOM 1457 C C . PRO A 1 196 ? -7.993 0.720 10.811 1.00 90.69 196 PRO A C 1
ATOM 1459 O O . PRO A 1 196 ? -8.353 0.077 9.823 1.00 90.69 196 PRO A O 1
ATOM 1462 N N . TRP A 1 197 ? -6.769 0.611 11.312 1.00 90.06 197 TRP A N 1
ATOM 1463 C CA . TRP A 1 197 ? -5.840 -0.430 10.915 1.00 90.06 197 TRP A CA 1
ATOM 1464 C C . TRP A 1 197 ? -6.114 -1.682 11.741 1.00 90.06 197 TRP A C 1
ATOM 1466 O O . TRP A 1 197 ? -5.636 -1.837 12.868 1.00 90.06 197 TRP A O 1
ATOM 1476 N N . SER A 1 198 ? -6.896 -2.588 11.176 1.00 72.81 198 SER A N 1
ATOM 1477 C CA . SER A 1 198 ? -7.195 -3.877 11.779 1.00 72.81 198 SER A CA 1
ATOM 1478 C C . SER A 1 198 ? -6.351 -4.973 11.140 1.00 72.81 198 SER A C 1
ATOM 1480 O O . SER A 1 198 ? -6.255 -5.141 9.920 1.00 72.81 198 SER A O 1
ATOM 1482 N N . ARG A 1 199 ? -5.678 -5.737 12.002 1.00 65.38 199 ARG A N 1
ATOM 1483 C CA . ARG A 1 199 ? -4.885 -6.884 11.576 1.00 65.38 199 ARG A CA 1
ATOM 1484 C C . ARG A 1 199 ? -5.866 -7.978 11.193 1.00 65.38 199 ARG A C 1
ATOM 1486 O O . ARG A 1 199 ? -6.471 -8.593 12.068 1.00 65.38 199 ARG A O 1
ATOM 1493 N N . ARG A 1 200 ? -6.006 -8.256 9.895 1.00 56.94 200 ARG A N 1
ATOM 1494 C CA . ARG A 1 200 ? -6.655 -9.503 9.483 1.00 56.94 200 ARG A CA 1
ATOM 1495 C C . ARG A 1 200 ? -5.894 -10.647 10.142 1.00 56.94 200 ARG A C 1
ATOM 1497 O O . ARG A 1 200 ? -4.679 -10.738 9.965 1.00 56.94 200 ARG A O 1
ATOM 1504 N N . ASN A 1 201 ? -6.598 -11.497 10.888 1.00 42.06 201 ASN A N 1
ATOM 1505 C CA . ASN A 1 201 ? -6.064 -12.759 11.390 1.00 42.06 201 ASN A CA 1
ATOM 1506 C C . ASN A 1 201 ? -5.710 -13.638 10.184 1.00 42.06 201 ASN A C 1
ATOM 1508 O O . ASN A 1 201 ? -6.506 -14.458 9.738 1.00 42.06 201 ASN A O 1
ATOM 1512 N N . SER A 1 202 ? -4.531 -13.431 9.606 1.00 42.72 202 SER A N 1
ATOM 1513 C CA . SER A 1 202 ? -3.963 -14.326 8.615 1.00 42.72 202 SER A CA 1
ATOM 1514 C C . SER A 1 202 ? -3.526 -15.577 9.357 1.00 42.72 202 SER A C 1
ATOM 1516 O O . SER A 1 202 ? -2.457 -15.612 9.962 1.00 42.72 202 SER A O 1
ATOM 1518 N N . THR A 1 203 ? -4.372 -16.602 9.335 1.00 36.06 203 THR A N 1
ATOM 1519 C CA . THR A 1 203 ? -3.916 -17.977 9.519 1.00 36.06 203 THR A CA 1
ATOM 1520 C C . THR A 1 203 ? -2.825 -18.186 8.470 1.00 36.06 203 THR A C 1
ATOM 1522 O O . THR A 1 203 ? -3.094 -18.106 7.272 1.00 36.06 203 THR A O 1
ATOM 1525 N N . ALA A 1 204 ? -1.569 -18.301 8.906 1.00 33.25 204 ALA A N 1
ATOM 1526 C CA . ALA A 1 204 ? -0.448 -18.499 7.998 1.00 33.25 204 ALA A CA 1
ATOM 1527 C C . ALA A 1 204 ? -0.713 -19.740 7.123 1.00 33.25 204 ALA A C 1
ATOM 1529 O O . ALA A 1 204 ? -1.227 -20.733 7.648 1.00 33.25 204 ALA A O 1
ATOM 1530 N N . PRO A 1 205 ? -0.366 -19.734 5.823 1.00 36.62 205 PRO A N 1
ATOM 1531 C CA . PRO A 1 205 ? -0.332 -20.971 5.064 1.00 36.62 205 PRO A CA 1
ATOM 1532 C C . PRO A 1 205 ? 0.715 -21.873 5.715 1.00 36.62 205 PRO A C 1
ATOM 1534 O O . PRO A 1 205 ? 1.875 -21.482 5.856 1.00 36.62 205 PRO A O 1
ATOM 1537 N N . THR A 1 206 ? 0.304 -23.064 6.141 1.00 26.36 206 THR A N 1
ATOM 1538 C CA . THR A 1 206 ? 1.241 -24.135 6.470 1.00 26.36 206 THR A CA 1
ATOM 1539 C C . THR A 1 206 ? 2.099 -24.390 5.228 1.00 26.36 206 THR A C 1
ATOM 1541 O O . THR A 1 206 ? 1.523 -24.578 4.154 1.00 26.36 206 THR A O 1
ATOM 1544 N N . PRO A 1 207 ? 3.440 -24.369 5.326 1.00 35.47 207 PRO A N 1
ATOM 1545 C CA . PRO A 1 207 ? 4.282 -24.827 4.230 1.00 35.47 207 PRO A CA 1
ATOM 1546 C C . PRO A 1 207 ? 3.896 -26.274 3.904 1.00 35.47 207 PRO A C 1
ATOM 1548 O O . PRO A 1 207 ? 3.880 -27.111 4.809 1.00 35.47 207 PRO A O 1
ATOM 1551 N N . GLN A 1 208 ? 3.517 -26.532 2.651 1.00 35.28 208 GLN A N 1
ATOM 1552 C CA . GLN A 1 208 ? 3.432 -27.889 2.106 1.00 35.28 208 GLN A CA 1
ATOM 1553 C C . GLN A 1 208 ? 4.820 -28.353 1.680 1.00 35.28 208 GLN A C 1
ATOM 1555 O O . GLN A 1 208 ? 5.574 -27.503 1.152 1.00 35.28 208 GLN A O 1
#

pLDDT: mean 77.1, std 18.27, range [26.36, 98.12]

Mean predicted aligned error: 9.59 Å

Foldseek 3Di:
DDPDPDQDPPFDWDWFDKDADPQAGMWTWTDTPQKIKIKTKGFAQQDDPDDQWDHDNPRDIIIHIDIDGNPQWALFQWFWQDWDASYQQWFKIKTKTFGFPQFPWKWKDQQPPFIWTWDDGQRMTTTIGPDTHGRQRIKIWTAGPVRDTGDIDTRHDDDQLAWEAEPVLHTDDSDPDVSNVVSCVVVVSDHHYIGGRGTDPPPDPDDD

Secondary structure (DSSP, 8-state):
-PPP-PPPTT---EEEEEEEETTTEEEEEEEETTEEEEEEEEEPPS--SSTTS---TTSPEEEEEEEEE--SEESSSEEEEEEEES-TTS--EEEEEEE-TT--EEEEE-SSS-EEEPEEETTEEEEE-SSPPPTTT-EEEEE-TTS-EEEEEESSS--TT--EE-TTS-B--SS--HHHHHHHHHTTT--EEPEE-------PPPP-

Nearest PDB structures (foldseek):
  1whp-assembly1_A  TM=5.262E-01  e=2.948E-01  Phleum pratense
  6e9b-assembly1_A  TM=3.363E-01  e=2.287E+00  Bacteroides ovatus ATCC 8483
  2pml-assembly1_X  TM=4.208E-01  e=9.956E+00  Plasmodium falciparum
  3h9a-assembly1_A  TM=2.660E-01  e=9.446E+00  Bacillus subtilis